Protein AF-R7PDH2-F1 (afdb_monomer)

Nearest PDB structures (foldseek):
  7sqc-assembly1_1H  TM=4.414E-01  e=2.379E-01  Chlamydomonas reinhardtii
  7sqc-assembly1_1F  TM=3.476E-01  e=6.304E-01  Chlamydomonas reinhardtii
  8to0-assembly1_Gc  TM=3.765E-01  e=3.565E+00  Mus musculus
  7sqc-assembly1_1X  TM=3.031E-01  e=1.670E+00  Chlamydomonas reinhardtii
  6h2d-assembly1_S  TM=2.977E-01  e=3.030E+00  Aeromonas hydrophila subsp. hydrophila AL09-71

Radius of gyration: 43.26 Å; Cα contacts (8 Å, |Δi|>4): 283; chains: 1; bounding box: 90×25×131 Å

Solvent-accessible surface area (backbone atoms only — not comparable to full-atom values): 16167 Å² total; per-residue (Å²): 113,73,70,61,54,57,52,51,52,52,51,52,52,54,53,65,65,59,74,69,74,85,64,83,72,65,82,68,86,43,74,20,51,54,51,25,52,50,25,51,49,52,33,52,49,54,33,50,53,35,51,56,47,23,60,75,34,60,90,32,44,11,57,20,55,50,32,52,51,53,30,49,50,52,50,50,52,50,52,56,47,52,54,53,49,50,53,50,51,55,50,49,41,52,55,50,44,59,48,49,53,51,53,51,51,52,50,53,51,49,54,53,52,49,55,50,31,58,76,71,67,37,67,65,61,42,55,52,52,51,53,53,49,54,54,51,51,52,53,50,54,52,49,54,49,52,54,51,52,53,45,32,56,53,35,40,54,51,19,50,52,37,46,50,49,39,50,52,54,51,51,52,48,62,71,40,47,61,29,50,52,39,46,51,50,40,54,54,49,40,51,54,50,47,51,55,47,71,75,39,53,71,70,54,39,70,30,72,47,30,46,51,32,54,50,42,39,52,52,52,51,47,52,37,57,41,68,73,71,61,40,76,59,40,48,53,50,39,53,52,42,51,51,34,50,51,52,31,52,48,63,75,66,48,71,74,74,89,72,87,43,87,60,62,34,50,32,20,40,80,86,70,47,81,74,47,71,68,39,34,60,70,62,42,41,79,73,46,76,66,42,68,28,28,46,86,90,37,77,42,76,37,106

Sequence (303 aa):
MKKHYLTLTRLLMVMLMAVGFSTAGQAAESRGDSIYNTASTDLQSVIRDINNLSLQYQNVTSIRNFLDKMASQGTATLKNTNSKWQIKKDSLQTMLSDLYDKQFEIRTEYEKKLNQLWADKDYEGYKKAQAEYEQQLKNYENKEKELRDQYDEGVKKLANLLVQETKILQQQLEQSTDDMEAALQIYKKCNEATLLLDEASDAQRQSEAGKALNAAINESRSLINGSYTEVGIMVKMLENLLDFILKFNQSITAISTPQQSTRMADIYSINGTLLLRHTSVEKAAGQLPAGLYIINGKKVLIP

Structure (mmCIF, N/CA/C/O backbone):
data_AF-R7PDH2-F1
#
_entry.id   AF-R7PDH2-F1
#
loop_
_atom_site.group_PDB
_atom_site.id
_atom_site.type_symbol
_atom_site.label_atom_id
_atom_site.label_alt_id
_atom_site.label_comp_id
_atom_site.label_asym_id
_atom_site.label_entity_id
_atom_site.label_seq_id
_atom_site.pdbx_PDB_ins_code
_atom_site.Cartn_x
_atom_site.Cartn_y
_atom_site.Cartn_z
_atom_site.occupancy
_atom_site.B_iso_or_equiv
_atom_site.auth_seq_id
_atom_site.auth_comp_id
_atom_site.auth_asym_id
_atom_site.auth_atom_id
_atom_site.pdbx_PDB_model_num
ATOM 1 N N . MET A 1 1 ? 14.934 6.352 -72.661 1.00 44.34 1 MET A N 1
ATOM 2 C CA . MET A 1 1 ? 14.522 5.449 -71.558 1.00 44.34 1 MET A CA 1
ATOM 3 C C . MET A 1 1 ? 15.513 5.379 -70.385 1.00 44.34 1 MET A C 1
ATOM 5 O O . MET A 1 1 ? 15.064 5.540 -69.261 1.00 44.34 1 MET A O 1
ATOM 9 N N . LYS A 1 2 ? 16.841 5.247 -70.581 1.00 40.19 2 LYS A N 1
ATOM 10 C CA . LYS A 1 2 ? 17.824 5.160 -69.466 1.00 40.19 2 LYS A CA 1
ATOM 11 C C . LYS A 1 2 ? 17.901 6.387 -68.530 1.00 40.19 2 LYS A C 1
ATOM 13 O O . LYS A 1 2 ? 18.117 6.215 -67.338 1.00 40.19 2 LYS A O 1
ATOM 18 N N . LYS A 1 3 ? 17.694 7.615 -69.033 1.00 41.53 3 LYS A N 1
ATOM 19 C CA . LYS A 1 3 ? 17.746 8.843 -68.207 1.00 41.53 3 LYS A CA 1
ATOM 20 C C . LYS A 1 3 ? 16.588 8.956 -67.206 1.00 41.53 3 LYS A C 1
ATOM 22 O O . LYS A 1 3 ? 16.834 9.372 -66.082 1.00 41.53 3 LYS A O 1
ATOM 27 N N . HIS A 1 4 ? 15.373 8.550 -67.588 1.00 40.56 4 HIS A N 1
ATOM 28 C CA . HIS A 1 4 ? 14.187 8.617 -66.721 1.00 40.56 4 HIS A CA 1
ATOM 29 C C . HIS A 1 4 ? 14.174 7.527 -65.653 1.00 40.56 4 HIS A C 1
ATOM 31 O O . HIS A 1 4 ? 13.785 7.806 -64.526 1.00 40.56 4 HIS A O 1
ATOM 37 N N . TYR A 1 5 ? 14.697 6.335 -65.962 1.00 46.09 5 TYR A N 1
ATOM 38 C CA . TYR A 1 5 ? 14.891 5.292 -64.954 1.00 46.09 5 TYR A CA 1
ATOM 39 C C . TYR A 1 5 ? 15.838 5.781 -63.848 1.00 46.09 5 TYR A C 1
ATOM 41 O O . TYR A 1 5 ? 15.497 5.703 -62.677 1.00 46.09 5 TYR A O 1
ATOM 49 N N . LEU A 1 6 ? 16.953 6.427 -64.221 1.00 45.78 6 LEU A N 1
ATOM 50 C CA . LEU A 1 6 ? 17.932 6.981 -63.277 1.00 45.78 6 LEU A CA 1
ATOM 51 C C . LEU A 1 6 ? 17.372 8.102 -62.383 1.00 45.78 6 LEU A C 1
ATOM 53 O O . LEU A 1 6 ? 17.801 8.255 -61.243 1.00 45.78 6 LEU A O 1
ATOM 57 N N . THR A 1 7 ? 16.442 8.914 -62.900 1.00 48.78 7 THR A N 1
ATOM 58 C CA . THR A 1 7 ? 15.801 9.984 -62.112 1.00 48.78 7 THR A CA 1
ATOM 59 C C . THR A 1 7 ? 14.756 9.412 -61.160 1.00 48.78 7 THR A C 1
ATOM 61 O O . THR A 1 7 ? 14.674 9.858 -60.021 1.00 48.78 7 THR A O 1
ATOM 64 N N . LEU A 1 8 ? 14.020 8.384 -61.594 1.00 41.75 8 LEU A N 1
ATOM 65 C CA . LEU A 1 8 ? 13.020 7.699 -60.780 1.00 41.75 8 LEU A CA 1
ATOM 66 C C . LEU A 1 8 ? 13.666 6.921 -59.623 1.00 41.75 8 LEU A C 1
ATOM 68 O O . LEU A 1 8 ? 13.184 7.005 -58.499 1.00 41.75 8 LEU A O 1
ATOM 72 N N . THR A 1 9 ? 14.796 6.236 -59.855 1.00 49.47 9 THR A N 1
ATOM 73 C CA . THR A 1 9 ? 15.532 5.535 -58.786 1.00 49.47 9 THR A CA 1
ATOM 74 C C . THR A 1 9 ? 16.103 6.514 -57.758 1.00 49.47 9 THR A C 1
ATOM 76 O O . THR A 1 9 ? 16.042 6.240 -56.565 1.00 49.47 9 THR A O 1
ATOM 79 N N . ARG A 1 10 ? 16.592 7.687 -58.193 1.00 52.88 10 ARG A N 1
ATOM 80 C CA . ARG A 1 10 ? 17.058 8.761 -57.293 1.00 52.88 10 ARG A CA 1
ATOM 81 C C . ARG A 1 10 ? 15.933 9.313 -56.418 1.00 52.88 10 ARG A C 1
ATOM 83 O O . ARG A 1 10 ? 16.138 9.508 -55.227 1.00 52.88 10 ARG A O 1
ATOM 90 N N . LEU A 1 11 ? 14.751 9.527 -56.992 1.00 46.16 11 LEU A N 1
ATOM 91 C CA . LEU A 1 11 ? 13.582 10.019 -56.258 1.00 46.16 11 LEU A CA 1
ATOM 92 C C . LEU A 1 11 ? 13.048 8.974 -55.268 1.00 46.16 11 LEU A C 1
ATOM 94 O O . LEU A 1 11 ? 12.695 9.330 -54.149 1.00 46.16 11 LEU A O 1
ATOM 98 N N . LEU A 1 12 ? 13.072 7.691 -55.645 1.00 43.75 12 LEU A N 1
ATOM 99 C CA . LEU A 1 12 ? 12.679 6.583 -54.773 1.00 43.75 12 LEU A CA 1
ATOM 100 C C . LEU A 1 12 ? 13.647 6.413 -53.590 1.00 43.75 12 LEU A C 1
ATOM 102 O O . LEU A 1 12 ? 13.203 6.212 -52.465 1.00 43.75 12 LEU A O 1
ATOM 106 N N . MET A 1 13 ? 14.959 6.547 -53.822 1.00 45.22 13 MET A N 1
ATOM 107 C CA . MET A 1 13 ? 15.978 6.444 -52.770 1.00 45.22 13 MET A CA 1
ATOM 108 C C . MET A 1 13 ? 15.889 7.620 -51.786 1.00 45.22 13 MET A C 1
ATOM 110 O O . MET A 1 13 ? 15.953 7.413 -50.581 1.00 45.22 13 MET A O 1
ATOM 114 N N . VAL A 1 14 ? 15.666 8.845 -52.280 1.00 47.84 14 VAL A N 1
ATOM 115 C CA . VAL A 1 14 ? 15.473 10.038 -51.433 1.00 47.84 14 VAL A CA 1
ATOM 116 C C . VAL A 1 14 ? 14.144 9.981 -50.668 1.00 47.84 14 VAL A C 1
ATOM 118 O O . VAL A 1 14 ? 14.114 10.348 -49.496 1.00 47.84 14 VAL A O 1
ATOM 121 N N . MET A 1 15 ? 13.064 9.466 -51.272 1.00 37.66 15 MET A N 1
ATOM 122 C CA . MET A 1 15 ? 11.798 9.244 -50.558 1.00 37.66 15 MET A CA 1
ATOM 123 C C . MET A 1 15 ? 11.923 8.169 -49.477 1.00 37.66 15 MET A C 1
ATOM 125 O O . MET A 1 15 ? 11.446 8.398 -48.374 1.00 37.66 15 MET A O 1
ATOM 129 N N . LEU A 1 16 ? 12.601 7.045 -49.737 1.00 40.22 16 LEU A N 1
ATOM 130 C CA . LEU A 1 16 ? 12.844 6.003 -48.727 1.00 40.22 16 LEU A CA 1
ATOM 131 C C . LEU A 1 16 ? 13.747 6.495 -47.582 1.00 40.22 16 LEU A C 1
ATOM 133 O O . LEU A 1 16 ? 13.567 6.079 -46.443 1.00 40.22 16 LEU A O 1
ATOM 137 N N . MET A 1 17 ? 14.657 7.435 -47.855 1.00 44.41 17 MET A N 1
ATOM 138 C CA . MET A 1 17 ? 15.508 8.070 -46.842 1.00 44.41 17 MET A CA 1
ATOM 139 C C . MET A 1 17 ? 14.789 9.126 -45.981 1.00 44.41 17 MET A C 1
ATOM 141 O O . MET A 1 17 ? 15.282 9.456 -44.904 1.00 44.41 17 MET A O 1
ATOM 145 N N . ALA A 1 18 ? 13.643 9.660 -46.420 1.00 35.66 18 ALA A N 1
ATOM 146 C CA . ALA A 1 18 ? 12.912 10.716 -45.710 1.00 35.66 18 ALA A CA 1
ATOM 147 C C . ALA A 1 18 ? 11.894 10.188 -44.677 1.00 35.66 18 ALA A C 1
ATOM 149 O O . ALA A 1 18 ? 11.539 10.912 -43.749 1.00 35.66 18 ALA A O 1
ATOM 150 N N . VAL A 1 19 ? 11.444 8.931 -44.786 1.00 38.03 19 VAL A N 1
ATOM 151 C CA . VAL A 1 19 ? 10.410 8.369 -43.884 1.00 38.03 19 VAL A CA 1
ATOM 152 C C . VAL A 1 19 ? 10.973 7.939 -42.515 1.00 38.03 19 VAL A C 1
ATOM 154 O O . VAL A 1 19 ? 10.212 7.684 -41.590 1.00 38.03 19 VAL A O 1
ATOM 157 N N . GLY A 1 20 ? 12.298 7.914 -42.330 1.00 37.66 20 GLY A N 1
ATOM 158 C CA . GLY A 1 20 ? 12.931 7.469 -41.077 1.00 37.66 20 GLY A CA 1
ATOM 159 C C . GLY A 1 20 ? 13.038 8.510 -39.950 1.00 37.66 20 GLY A C 1
ATOM 160 O O . GLY A 1 20 ? 13.517 8.174 -38.873 1.00 37.66 20 GLY A O 1
ATOM 161 N N . PHE A 1 21 ? 12.638 9.770 -40.164 1.00 41.25 21 PHE A N 1
ATOM 162 C CA . PHE A 1 21 ? 13.138 10.893 -39.346 1.00 41.25 21 PHE A CA 1
ATOM 163 C C . PHE A 1 21 ? 12.196 11.507 -38.298 1.00 41.25 21 PHE A C 1
ATOM 165 O O . PHE A 1 21 ? 12.560 12.522 -37.715 1.00 41.25 21 PHE A O 1
ATOM 172 N N . SER A 1 22 ? 11.018 10.949 -38.001 1.00 35.22 22 SER A N 1
ATOM 173 C CA . SER A 1 22 ? 10.069 11.638 -37.092 1.00 35.22 22 SER A CA 1
ATOM 174 C C . SER A 1 22 ? 9.729 10.946 -35.767 1.00 35.22 22 SER A C 1
ATOM 176 O O . SER A 1 22 ? 8.994 11.527 -34.974 1.00 35.22 22 SER A O 1
ATOM 178 N N . THR A 1 23 ? 10.310 9.784 -35.442 1.00 39.84 23 THR A N 1
ATOM 179 C CA . THR A 1 23 ? 10.073 9.118 -34.135 1.00 39.84 23 THR A CA 1
ATOM 180 C C . THR A 1 23 ? 11.341 8.633 -33.415 1.00 39.84 23 THR A C 1
ATOM 182 O O . THR A 1 23 ? 11.249 8.030 -32.347 1.00 39.84 23 THR A O 1
ATOM 185 N N . ALA A 1 24 ? 12.530 8.908 -33.958 1.00 43.31 24 ALA A N 1
ATOM 186 C CA . ALA A 1 24 ? 13.803 8.251 -33.623 1.00 43.31 24 ALA A CA 1
ATOM 187 C C . ALA A 1 24 ? 14.480 8.690 -32.301 1.00 43.31 24 ALA A C 1
ATOM 189 O O . ALA A 1 24 ? 15.696 8.703 -32.198 1.00 43.31 24 ALA A O 1
ATOM 190 N N . GLY A 1 25 ? 13.726 9.060 -31.267 1.00 40.84 25 GLY A N 1
ATOM 191 C CA . GLY A 1 25 ? 14.317 9.422 -29.966 1.00 40.84 25 GLY A CA 1
ATOM 192 C C . GLY A 1 25 ? 13.400 9.239 -28.763 1.00 40.84 25 GLY A C 1
ATOM 193 O O . GLY A 1 25 ? 13.815 9.457 -27.628 1.00 40.84 25 GLY A O 1
ATOM 194 N N . GLN A 1 26 ? 12.149 8.835 -28.987 1.00 44.50 26 GLN A N 1
ATOM 195 C CA . GLN A 1 26 ? 11.217 8.559 -27.904 1.00 44.50 26 GLN A CA 1
ATOM 196 C C . GLN A 1 26 ? 11.222 7.060 -27.613 1.00 44.50 26 GLN A C 1
ATOM 198 O O . GLN A 1 26 ? 11.016 6.229 -28.500 1.00 44.50 26 GLN A O 1
ATOM 203 N N . ALA A 1 27 ? 11.445 6.706 -26.348 1.00 52.38 27 ALA A N 1
ATOM 204 C CA . ALA A 1 27 ? 11.104 5.383 -25.857 1.00 52.38 27 ALA A CA 1
ATOM 205 C C . ALA A 1 27 ? 9.579 5.231 -25.976 1.00 52.38 27 ALA A C 1
ATOM 207 O O . ALA A 1 27 ? 8.837 5.718 -25.125 1.00 52.38 27 ALA A O 1
ATOM 208 N N . ALA A 1 28 ? 9.109 4.632 -27.074 1.00 56.47 28 ALA A N 1
ATOM 209 C CA . ALA A 1 28 ? 7.731 4.167 -27.179 1.00 56.47 28 ALA A CA 1
ATOM 210 C C . ALA A 1 28 ? 7.408 3.295 -25.955 1.00 56.47 28 ALA A C 1
ATOM 212 O O . ALA A 1 28 ? 8.278 2.541 -25.509 1.00 56.47 28 ALA A O 1
ATOM 213 N N . GLU A 1 29 ? 6.191 3.412 -25.415 1.00 64.94 29 GLU A N 1
ATOM 214 C CA . GLU A 1 29 ? 5.754 2.598 -24.276 1.00 64.94 29 GLU A CA 1
ATOM 215 C C . GLU A 1 29 ? 5.985 1.114 -24.576 1.00 64.94 29 GLU A C 1
ATOM 217 O O . GLU A 1 29 ? 5.457 0.556 -25.541 1.00 64.94 29 GLU A O 1
ATOM 222 N N . SER A 1 30 ? 6.823 0.481 -23.759 1.00 79.94 30 SER A N 1
ATOM 223 C CA . SER A 1 30 ? 7.092 -0.948 -23.849 1.00 79.94 30 SER A CA 1
ATOM 224 C C . SER A 1 30 ? 5.977 -1.752 -23.180 1.00 79.94 30 SER A C 1
ATOM 226 O O . SER A 1 30 ? 5.195 -1.246 -22.368 1.00 79.94 30 SER A O 1
ATOM 228 N N . ARG A 1 31 ? 5.930 -3.059 -23.459 1.00 84.38 31 ARG A N 1
ATOM 229 C CA . ARG A 1 31 ? 5.054 -3.979 -22.720 1.00 84.38 31 ARG A CA 1
ATOM 230 C C . ARG A 1 31 ? 5.360 -3.937 -21.217 1.00 84.38 31 ARG A C 1
ATOM 232 O O . ARG A 1 31 ? 4.440 -4.013 -20.406 1.00 84.38 31 ARG A O 1
ATOM 239 N N . GLY A 1 32 ? 6.631 -3.809 -20.852 1.00 84.44 32 GLY A N 1
ATOM 240 C CA . GLY A 1 32 ? 7.107 -3.638 -19.489 1.00 84.44 32 GLY A CA 1
ATOM 241 C C . GLY A 1 32 ? 6.516 -2.398 -18.829 1.00 84.44 32 GLY A C 1
ATOM 242 O O . GLY A 1 32 ? 6.029 -2.510 -17.708 1.00 84.44 32 GLY A O 1
ATOM 243 N N . ASP A 1 33 ? 6.473 -1.258 -19.523 1.00 88.75 33 ASP A N 1
ATOM 244 C CA . ASP A 1 33 ? 5.866 -0.021 -19.003 1.00 88.75 33 ASP A CA 1
ATOM 245 C C . ASP A 1 33 ? 4.374 -0.195 -18.722 1.00 88.75 33 ASP A C 1
ATOM 247 O O . ASP A 1 33 ? 3.889 0.230 -17.677 1.00 88.75 33 ASP A O 1
ATOM 251 N N . SER A 1 34 ? 3.650 -0.883 -19.608 1.00 89.50 34 SER A N 1
ATOM 252 C CA . SER A 1 34 ? 2.236 -1.199 -19.384 1.00 89.50 34 SER A CA 1
ATOM 253 C C . SER A 1 34 ? 2.040 -2.053 -18.125 1.00 89.50 34 SER A C 1
ATOM 255 O O . SER A 1 34 ? 1.245 -1.690 -17.258 1.00 89.50 34 SER A O 1
ATOM 257 N N . ILE A 1 35 ? 2.816 -3.134 -17.969 1.00 91.69 35 ILE A N 1
ATOM 258 C CA . ILE A 1 35 ? 2.754 -4.010 -16.784 1.00 91.69 35 ILE A CA 1
ATOM 259 C C . ILE A 1 35 ? 3.124 -3.233 -15.511 1.00 91.69 35 ILE A C 1
ATOM 261 O O . ILE A 1 35 ? 2.486 -3.398 -14.471 1.00 91.69 35 ILE A O 1
ATOM 265 N N . TYR A 1 36 ? 4.138 -2.371 -15.590 1.00 95.00 36 TYR A N 1
ATOM 266 C CA . TYR A 1 36 ? 4.559 -1.514 -14.488 1.00 95.00 36 TYR A CA 1
ATOM 267 C C . TYR A 1 36 ? 3.467 -0.537 -14.061 1.00 95.00 36 TYR A C 1
ATOM 269 O O . TYR A 1 36 ? 3.165 -0.436 -12.874 1.00 95.00 36 TYR A O 1
ATOM 277 N N . ASN A 1 37 ? 2.851 0.153 -15.020 1.00 94.06 37 ASN A N 1
ATOM 278 C CA . ASN A 1 37 ? 1.795 1.123 -14.759 1.00 94.06 37 ASN A CA 1
ATOM 279 C C . ASN A 1 37 ? 0.568 0.465 -14.121 1.00 94.06 37 ASN A C 1
ATOM 281 O O . ASN A 1 37 ? 0.011 1.027 -13.176 1.00 94.06 37 ASN A O 1
ATOM 285 N N . THR A 1 38 ? 0.187 -0.736 -14.567 1.00 94.62 38 THR A N 1
ATOM 286 C CA . THR A 1 38 ? -0.861 -1.529 -13.907 1.00 94.62 38 THR A CA 1
ATOM 287 C C . THR A 1 38 ? -0.475 -1.854 -12.465 1.00 94.62 38 THR A C 1
ATOM 289 O O . THR A 1 38 ? -1.199 -1.473 -11.553 1.00 94.62 38 THR A O 1
ATOM 292 N N . ALA A 1 39 ? 0.702 -2.444 -12.230 1.00 94.75 39 ALA A N 1
ATOM 293 C CA . ALA A 1 39 ? 1.133 -2.813 -10.878 1.00 94.75 39 ALA A CA 1
ATOM 294 C C . ALA A 1 39 ? 1.269 -1.600 -9.931 1.00 94.75 39 ALA A C 1
ATOM 296 O O . ALA A 1 39 ? 0.948 -1.683 -8.747 1.00 94.75 39 ALA A O 1
ATOM 297 N N . SER A 1 40 ? 1.718 -0.459 -10.460 1.00 96.44 40 SER A N 1
ATOM 298 C CA . SER A 1 40 ? 1.789 0.826 -9.755 1.00 96.44 40 SER A CA 1
ATOM 299 C C . SER A 1 40 ? 0.402 1.341 -9.374 1.00 96.44 40 SER A C 1
ATOM 301 O O . SER A 1 40 ? 0.187 1.749 -8.232 1.00 96.44 40 SER A O 1
ATOM 303 N N . THR A 1 41 ? -0.556 1.270 -10.300 1.00 96.00 41 THR A N 1
ATOM 304 C CA . THR A 1 41 ? -1.949 1.675 -10.065 1.00 96.00 41 THR A CA 1
ATOM 305 C C . THR A 1 41 ? -2.621 0.781 -9.024 1.00 96.00 41 THR A C 1
ATOM 307 O O . THR A 1 41 ? -3.274 1.292 -8.115 1.00 96.00 41 THR A O 1
ATOM 310 N N . ASP A 1 42 ? -2.406 -0.533 -9.100 1.00 95.25 42 ASP A N 1
ATOM 311 C CA . ASP A 1 42 ? -2.957 -1.497 -8.144 1.00 95.25 42 ASP A CA 1
ATOM 312 C C . ASP A 1 42 ? -2.437 -1.227 -6.725 1.00 95.25 42 ASP A C 1
ATOM 314 O O . ASP A 1 42 ? -3.223 -1.129 -5.779 1.00 95.25 42 ASP A O 1
ATOM 318 N N . LEU A 1 43 ? -1.122 -1.019 -6.570 1.00 97.69 43 LEU A N 1
ATOM 319 C CA . LEU A 1 43 ? -0.531 -0.683 -5.272 1.00 97.69 43 LEU A CA 1
ATOM 320 C C . LEU A 1 43 ? -1.061 0.657 -4.737 1.00 97.69 43 LEU A C 1
ATOM 322 O O . LEU A 1 43 ? -1.375 0.767 -3.553 1.00 97.69 43 LEU A O 1
ATOM 326 N N . GLN A 1 44 ? -1.206 1.674 -5.594 1.00 97.62 44 GLN A N 1
ATOM 327 C CA . GLN A 1 44 ? -1.810 2.954 -5.206 1.00 97.62 44 GLN A CA 1
ATOM 328 C C . GLN A 1 44 ? -3.260 2.799 -4.739 1.00 97.62 44 GLN A C 1
ATOM 330 O O . GLN A 1 44 ? -3.667 3.493 -3.805 1.00 97.62 44 GLN A O 1
ATOM 335 N N . SER A 1 45 ? -4.033 1.908 -5.367 1.00 97.44 45 SER A N 1
ATOM 336 C CA . SER A 1 45 ? -5.399 1.611 -4.934 1.00 97.44 45 SER A CA 1
ATOM 337 C C . SER A 1 45 ? -5.404 1.014 -3.531 1.00 97.44 45 SER A C 1
ATOM 339 O O . SER A 1 45 ? -6.086 1.540 -2.660 1.00 97.44 45 SER A O 1
ATOM 341 N N . VAL A 1 46 ? -4.567 0.004 -3.273 1.00 97.56 46 VAL A N 1
ATOM 342 C CA . VAL A 1 46 ? -4.470 -0.619 -1.942 1.00 97.56 46 VAL A CA 1
ATOM 343 C C . VAL A 1 46 ? -4.022 0.385 -0.877 1.00 97.56 46 VAL A C 1
ATOM 345 O O . VAL A 1 46 ? -4.607 0.436 0.201 1.00 97.56 46 VAL A O 1
ATOM 348 N N . ILE A 1 47 ? -3.042 1.246 -1.174 1.00 97.25 47 ILE A N 1
ATOM 349 C CA . ILE A 1 47 ? -2.626 2.324 -0.258 1.00 97.25 47 ILE A CA 1
ATOM 350 C C . ILE A 1 47 ? -3.799 3.264 0.053 1.00 97.25 47 ILE A C 1
ATOM 352 O O . ILE A 1 47 ? -3.978 3.675 1.200 1.00 97.25 47 ILE A O 1
ATOM 356 N N . ARG A 1 48 ? -4.604 3.621 -0.954 1.00 97.56 48 ARG A N 1
ATOM 357 C CA . ARG A 1 48 ? -5.787 4.470 -0.767 1.00 97.56 48 ARG A CA 1
ATOM 358 C C . ARG A 1 48 ? -6.824 3.789 0.119 1.00 97.56 48 ARG A C 1
ATOM 360 O O . ARG A 1 48 ? -7.350 4.441 1.016 1.00 97.56 48 ARG A O 1
ATOM 367 N N . ASP A 1 49 ? -7.082 2.506 -0.101 1.00 96.69 49 ASP A N 1
ATOM 368 C CA . ASP A 1 49 ? -8.041 1.735 0.689 1.00 96.69 49 ASP A CA 1
ATOM 369 C C . ASP A 1 49 ? -7.594 1.629 2.155 1.00 96.69 49 ASP A C 1
ATOM 371 O O . ASP A 1 49 ? -8.392 1.886 3.056 1.00 96.69 49 ASP A O 1
ATOM 375 N N . ILE A 1 50 ? -6.301 1.385 2.404 1.00 97.88 50 ILE A N 1
ATOM 376 C CA . ILE A 1 50 ? -5.715 1.385 3.755 1.00 97.88 50 ILE A CA 1
ATOM 377 C C . ILE A 1 50 ? -5.848 2.762 4.419 1.00 97.88 50 ILE A C 1
ATOM 379 O O . ILE A 1 50 ? -6.247 2.847 5.579 1.00 97.88 50 ILE A O 1
ATOM 383 N N . ASN A 1 51 ? -5.565 3.853 3.701 1.00 96.94 51 ASN A N 1
ATOM 384 C CA . ASN A 1 51 ? -5.724 5.210 4.238 1.00 96.94 51 ASN A CA 1
ATOM 385 C C . ASN A 1 51 ? -7.190 5.528 4.573 1.00 96.94 51 ASN A C 1
ATOM 387 O O . ASN A 1 51 ? -7.476 6.107 5.620 1.00 96.94 51 ASN A O 1
ATOM 391 N N . ASN A 1 52 ? -8.128 5.126 3.712 1.00 96.12 52 ASN A N 1
ATOM 392 C CA . ASN A 1 52 ? -9.558 5.281 3.974 1.00 96.12 52 ASN A CA 1
ATOM 393 C C . ASN A 1 52 ? -9.979 4.495 5.219 1.00 96.12 52 ASN A C 1
ATOM 395 O O . ASN A 1 52 ? -10.762 4.997 6.025 1.00 96.12 52 ASN A O 1
ATOM 399 N N . LEU A 1 53 ? -9.441 3.288 5.399 1.00 95.69 53 LEU A N 1
ATOM 400 C CA . LEU A 1 53 ? -9.687 2.490 6.590 1.00 95.69 53 LEU A CA 1
ATOM 401 C C . LEU A 1 53 ? -9.084 3.150 7.837 1.00 95.69 53 LEU A C 1
ATOM 403 O O . LEU A 1 53 ? -9.764 3.262 8.850 1.00 95.69 53 LEU A O 1
ATOM 407 N N . SER A 1 54 ? -7.868 3.697 7.752 1.00 96.25 54 SER A N 1
ATOM 408 C CA . SER A 1 54 ? -7.241 4.443 8.855 1.00 96.25 54 SER A CA 1
ATOM 409 C C . SER A 1 54 ? -8.135 5.588 9.353 1.00 96.25 54 SER A C 1
ATOM 411 O O . SER A 1 54 ? -8.324 5.759 10.559 1.00 96.25 54 SER A O 1
ATOM 413 N N . LEU A 1 55 ? -8.791 6.308 8.433 1.00 93.81 55 LEU A N 1
ATOM 414 C CA . LEU A 1 55 ? -9.767 7.349 8.773 1.00 93.81 55 LEU A CA 1
ATOM 415 C C . LEU A 1 55 ? -11.025 6.795 9.462 1.00 93.81 55 LEU A C 1
ATOM 417 O O . LEU A 1 55 ? -11.531 7.415 10.398 1.00 93.81 55 LEU A O 1
ATOM 421 N N . GLN A 1 56 ? -11.528 5.630 9.044 1.00 94.00 56 GLN A N 1
ATOM 422 C CA . GLN A 1 56 ? -12.668 4.980 9.707 1.00 94.00 56 GLN A CA 1
ATOM 423 C C . GLN A 1 56 ? -12.329 4.576 11.150 1.00 94.00 56 GLN A C 1
ATOM 425 O O . GLN A 1 56 ? -13.160 4.720 12.048 1.00 94.00 56 GLN A O 1
ATOM 430 N N . TYR A 1 57 ? -11.088 4.150 11.387 1.00 94.75 57 TYR A N 1
ATOM 431 C CA . TYR A 1 57 ? -10.577 3.755 12.701 1.00 94.75 57 TYR A CA 1
ATOM 432 C C . TYR A 1 57 ? -9.866 4.896 13.447 1.00 94.75 57 TYR A C 1
ATOM 434 O O . TYR A 1 57 ? -9.120 4.643 14.391 1.00 94.75 57 TYR A O 1
ATOM 442 N N . GLN A 1 58 ? -10.136 6.165 13.106 1.00 93.50 58 GLN A N 1
ATOM 443 C CA . GLN A 1 58 ? -9.456 7.325 13.705 1.00 93.50 58 GLN A CA 1
ATOM 444 C C . GLN A 1 58 ? -9.538 7.394 15.243 1.00 93.50 58 GLN A C 1
ATOM 446 O O . GLN A 1 58 ? -8.655 7.957 15.886 1.00 93.50 58 GLN A O 1
ATOM 451 N N . ASN A 1 59 ? -10.582 6.802 15.832 1.00 92.25 59 ASN A N 1
ATOM 452 C CA . ASN A 1 59 ? -10.820 6.781 17.278 1.00 92.25 59 ASN A CA 1
ATOM 453 C C . ASN A 1 59 ? -10.143 5.602 18.005 1.00 92.25 59 ASN A C 1
ATOM 455 O O . ASN A 1 59 ? -10.231 5.501 19.227 1.00 92.25 59 ASN A O 1
ATOM 459 N N . VAL A 1 60 ? -9.493 4.703 17.263 1.00 95.38 60 VAL A N 1
ATOM 460 C CA . VAL A 1 60 ? -8.781 3.528 17.772 1.00 95.38 60 VAL A CA 1
ATOM 461 C C . VAL A 1 60 ? -7.309 3.688 17.397 1.00 95.38 60 VAL A C 1
ATOM 463 O O . VAL A 1 60 ? -6.864 3.252 16.335 1.00 95.38 60 VAL A O 1
ATOM 466 N N . THR A 1 61 ? -6.547 4.370 18.255 1.00 94.75 61 THR A N 1
ATOM 467 C CA . THR A 1 61 ? -5.180 4.820 17.940 1.00 94.75 61 THR A CA 1
ATOM 468 C C . THR A 1 61 ? -4.252 3.674 17.530 1.00 94.75 61 THR A C 1
ATOM 470 O O . THR A 1 61 ? -3.454 3.848 16.609 1.00 94.75 61 THR A O 1
ATOM 473 N N . SER A 1 62 ? -4.360 2.508 18.173 1.00 93.88 62 SER A N 1
ATOM 474 C CA . SER A 1 62 ? -3.516 1.347 17.871 1.00 93.88 62 SER A CA 1
ATOM 475 C C . SER A 1 62 ? -3.719 0.833 16.439 1.00 93.88 62 SER A C 1
ATOM 477 O O . SER A 1 62 ? -2.740 0.618 15.721 1.00 93.88 62 SER A O 1
ATOM 479 N N . ILE A 1 63 ? -4.976 0.712 15.998 1.00 96.00 63 ILE A N 1
ATOM 480 C CA . ILE A 1 63 ? -5.354 0.294 14.641 1.00 96.00 63 ILE A CA 1
ATOM 481 C C . ILE A 1 63 ? -4.994 1.367 13.613 1.00 96.00 63 ILE A C 1
ATOM 483 O O . ILE A 1 63 ? -4.372 1.058 12.599 1.00 96.00 63 ILE A O 1
ATOM 487 N N . ARG A 1 64 ? -5.310 2.636 13.891 1.00 96.31 64 ARG A N 1
ATOM 488 C CA . ARG A 1 64 ? -4.952 3.763 13.018 1.00 96.31 64 ARG A CA 1
ATOM 489 C C . ARG A 1 64 ? -3.448 3.797 12.737 1.00 96.31 64 ARG A C 1
ATOM 491 O O . ARG A 1 64 ? -3.031 3.821 11.586 1.00 96.31 64 ARG A O 1
ATOM 498 N N . ASN A 1 65 ? -2.625 3.718 13.784 1.00 95.56 65 ASN A N 1
ATOM 499 C CA . ASN A 1 65 ? -1.167 3.727 13.647 1.00 95.56 65 ASN A CA 1
ATOM 500 C C . ASN A 1 65 ? -0.642 2.507 12.869 1.00 95.56 65 ASN A C 1
ATOM 502 O O . ASN A 1 65 ? 0.341 2.620 12.134 1.00 95.56 65 ASN A O 1
ATOM 506 N N . PHE A 1 66 ? -1.270 1.340 13.038 1.00 95.94 66 PHE A N 1
ATOM 507 C CA . PHE A 1 66 ? -0.945 0.136 12.273 1.00 95.94 66 PHE A CA 1
ATOM 508 C C . PHE A 1 66 ? -1.223 0.332 10.774 1.00 95.94 66 PHE A C 1
ATOM 510 O O . PHE A 1 66 ? -0.320 0.128 9.958 1.00 95.94 66 PHE A O 1
ATOM 517 N N . LEU A 1 67 ? -2.413 0.825 10.420 1.00 97.31 67 LEU A N 1
ATOM 518 C CA . LEU A 1 67 ? -2.802 1.111 9.036 1.00 97.31 67 LEU A CA 1
ATOM 519 C C . LEU A 1 67 ? -1.928 2.213 8.410 1.00 97.31 67 LEU A C 1
ATOM 521 O O . LEU A 1 67 ? -1.441 2.051 7.291 1.00 97.31 67 LEU A O 1
ATOM 525 N N . ASP A 1 68 ? -1.629 3.285 9.151 1.00 96.88 68 ASP A N 1
ATOM 526 C CA . ASP A 1 68 ? -0.734 4.363 8.702 1.00 96.88 68 ASP A CA 1
ATOM 527 C C . ASP A 1 68 ? 0.674 3.829 8.377 1.00 96.88 68 ASP A C 1
ATOM 529 O O . ASP A 1 68 ? 1.304 4.231 7.389 1.00 96.88 68 ASP A O 1
ATOM 533 N N . LYS A 1 69 ? 1.179 2.882 9.180 1.00 97.00 69 LYS A N 1
ATOM 534 C CA . LYS A 1 69 ? 2.471 2.227 8.937 1.00 97.00 69 LYS A CA 1
ATOM 535 C C . LYS A 1 69 ? 2.435 1.355 7.679 1.00 97.00 69 LYS A C 1
ATOM 537 O O . LYS A 1 69 ? 3.383 1.414 6.893 1.00 97.00 69 LYS A O 1
ATOM 542 N N . MET A 1 70 ? 1.359 0.598 7.458 1.00 97.31 70 MET A N 1
ATOM 543 C CA . MET A 1 70 ? 1.170 -0.200 6.238 1.00 97.31 70 MET A CA 1
ATOM 544 C C . MET A 1 70 ? 1.119 0.682 4.982 1.00 97.31 70 MET A C 1
ATOM 546 O O . MET A 1 70 ? 1.840 0.435 4.014 1.00 97.31 70 MET A O 1
ATOM 550 N N . ALA A 1 71 ? 0.333 1.763 5.006 1.00 97.38 71 ALA A N 1
ATOM 551 C CA . ALA A 1 71 ? 0.260 2.714 3.896 1.00 97.38 71 ALA A CA 1
ATOM 552 C C . ALA A 1 71 ? 1.619 3.385 3.622 1.00 97.38 71 ALA A C 1
ATOM 554 O O . ALA A 1 71 ? 2.012 3.578 2.465 1.00 97.38 71 ALA A O 1
ATOM 555 N N . SER A 1 72 ? 2.372 3.697 4.682 1.00 97.56 72 SER A N 1
ATOM 556 C CA . SER A 1 72 ? 3.723 4.258 4.578 1.00 97.56 72 SER A CA 1
ATOM 557 C C . SER A 1 72 ? 4.708 3.284 3.928 1.00 97.56 72 SER A C 1
ATOM 559 O O . SER A 1 72 ? 5.515 3.704 3.096 1.00 97.56 72 SER A O 1
ATOM 561 N N . GLN A 1 73 ? 4.624 1.989 4.252 1.00 97.12 73 GLN A N 1
ATOM 562 C CA . GLN A 1 73 ? 5.422 0.939 3.614 1.00 97.12 73 GLN A CA 1
ATOM 563 C C . GLN A 1 73 ? 5.145 0.880 2.105 1.00 97.12 73 GLN A C 1
ATOM 565 O O . GLN A 1 73 ? 6.078 1.017 1.310 1.00 97.12 73 GLN A O 1
ATOM 570 N N . GLY A 1 74 ? 3.872 0.790 1.705 1.00 96.44 74 GLY A N 1
ATOM 571 C CA . GLY A 1 74 ? 3.489 0.794 0.289 1.00 96.44 74 GLY A CA 1
ATOM 572 C C . GLY A 1 74 ? 3.965 2.052 -0.445 1.00 96.44 74 GLY A C 1
ATOM 573 O O . GLY A 1 74 ? 4.527 1.970 -1.539 1.00 96.44 74 GLY A O 1
ATOM 574 N N . THR A 1 75 ? 3.823 3.223 0.183 1.00 98.00 75 THR A N 1
ATOM 575 C CA . THR A 1 75 ? 4.281 4.508 -0.373 1.00 98.00 75 THR A CA 1
ATOM 576 C C . THR A 1 75 ? 5.798 4.536 -0.573 1.00 98.00 75 THR A C 1
ATOM 578 O O . THR A 1 75 ? 6.284 5.012 -1.604 1.00 98.00 75 THR A O 1
ATOM 581 N N . ALA A 1 76 ? 6.567 4.009 0.384 1.00 97.50 76 ALA A N 1
ATOM 582 C CA . ALA A 1 76 ? 8.020 3.922 0.284 1.00 97.50 76 ALA A CA 1
ATOM 583 C C . ALA A 1 76 ? 8.457 2.979 -0.849 1.00 97.50 76 ALA A C 1
ATOM 585 O O . ALA A 1 76 ? 9.322 3.352 -1.651 1.00 97.50 76 ALA A O 1
ATOM 586 N N . THR A 1 77 ? 7.828 1.804 -0.965 1.00 97.31 77 THR A N 1
ATOM 587 C CA . THR A 1 77 ? 8.083 0.850 -2.055 1.00 97.31 77 THR A CA 1
ATOM 588 C C . THR A 1 77 ? 7.761 1.469 -3.416 1.00 97.31 77 THR A C 1
ATOM 590 O O . THR A 1 77 ? 8.595 1.415 -4.327 1.00 97.31 77 THR A O 1
ATOM 593 N N . LEU A 1 78 ? 6.612 2.138 -3.549 1.00 95.88 78 LEU A N 1
ATOM 594 C CA . LEU A 1 78 ? 6.205 2.819 -4.778 1.00 95.88 78 LEU A CA 1
ATOM 595 C C . LEU A 1 78 ? 7.202 3.916 -5.178 1.00 95.88 78 LEU A C 1
ATOM 597 O O . LEU A 1 78 ? 7.667 3.950 -6.317 1.00 95.88 78 LEU A O 1
ATOM 601 N N . LYS A 1 79 ? 7.588 4.783 -4.232 1.00 97.06 79 LYS A N 1
ATOM 602 C CA . LYS A 1 79 ? 8.552 5.868 -4.472 1.00 97.06 79 LYS A CA 1
ATOM 603 C C . LYS A 1 79 ? 9.908 5.330 -4.933 1.00 97.06 79 LYS A C 1
ATOM 605 O O . LYS A 1 79 ? 10.436 5.791 -5.941 1.00 97.06 79 LYS A O 1
ATOM 610 N N . ASN A 1 80 ? 10.455 4.344 -4.221 1.00 97.31 80 ASN A N 1
ATOM 611 C CA . ASN A 1 80 ? 11.740 3.725 -4.557 1.00 97.31 80 ASN A CA 1
ATOM 612 C C . ASN A 1 80 ? 11.714 3.080 -5.951 1.00 97.31 80 ASN A C 1
ATOM 614 O O . ASN A 1 80 ? 12.654 3.216 -6.735 1.00 97.31 80 ASN A O 1
ATOM 618 N N . THR A 1 81 ? 10.623 2.388 -6.273 1.00 95.94 81 THR A N 1
ATOM 619 C CA . THR A 1 81 ? 10.487 1.690 -7.553 1.00 95.94 81 THR A CA 1
ATOM 620 C C . THR A 1 81 ? 10.299 2.676 -8.709 1.00 95.94 81 THR A C 1
ATOM 622 O O . THR A 1 81 ? 10.972 2.526 -9.728 1.00 95.94 81 THR A O 1
ATOM 625 N N . ASN A 1 82 ? 9.517 3.747 -8.519 1.00 94.75 82 ASN A N 1
ATOM 626 C CA . ASN A 1 82 ? 9.369 4.832 -9.497 1.00 94.75 82 ASN A CA 1
ATOM 627 C C . ASN A 1 82 ? 10.714 5.490 -9.825 1.00 94.75 82 ASN A C 1
ATOM 629 O O . ASN A 1 82 ? 11.028 5.687 -10.997 1.00 94.75 82 ASN A O 1
ATOM 633 N N . SER A 1 83 ? 11.547 5.771 -8.817 1.00 95.88 83 SER A N 1
ATOM 634 C CA . SER A 1 83 ? 12.896 6.302 -9.050 1.00 95.88 83 SER A CA 1
ATOM 635 C C . SER A 1 83 ? 13.753 5.357 -9.900 1.00 95.88 83 SER A C 1
ATOM 637 O O . SER A 1 83 ? 14.428 5.802 -10.825 1.00 95.88 83 SER A O 1
ATOM 639 N N . LYS A 1 84 ? 13.710 4.045 -9.635 1.00 96.88 84 LYS A N 1
ATOM 640 C CA . LYS A 1 84 ? 14.454 3.045 -10.423 1.00 96.88 84 LYS A CA 1
ATOM 641 C C . LYS A 1 84 ? 13.935 2.921 -11.854 1.00 96.88 84 LYS A C 1
ATOM 643 O O . LYS A 1 84 ? 14.735 2.725 -12.766 1.00 96.88 84 LYS A O 1
ATOM 648 N N . TRP A 1 85 ? 12.621 3.012 -12.046 1.00 94.94 85 TRP A N 1
ATOM 649 C CA . TRP A 1 85 ? 12.004 2.996 -13.370 1.00 94.94 85 TRP A CA 1
ATOM 650 C C . TRP A 1 85 ? 12.437 4.212 -14.193 1.00 94.94 85 TRP A C 1
ATOM 652 O O . TRP A 1 85 ? 12.921 4.035 -15.309 1.00 94.94 85 TRP A O 1
ATOM 662 N N . GLN A 1 86 ? 12.398 5.414 -13.607 1.00 94.19 86 GLN A N 1
ATOM 663 C CA . GLN A 1 86 ? 12.853 6.634 -14.277 1.00 94.19 86 GLN A CA 1
ATOM 664 C C . GLN A 1 86 ? 14.328 6.543 -14.693 1.00 94.19 86 GLN A C 1
ATOM 666 O O . GLN A 1 86 ? 14.646 6.780 -15.852 1.00 94.19 86 GLN A O 1
ATOM 671 N N . ILE A 1 87 ? 15.214 6.088 -13.797 1.00 95.62 87 ILE A N 1
ATOM 672 C CA . ILE A 1 87 ? 16.640 5.889 -14.115 1.00 95.62 87 ILE A CA 1
ATOM 673 C C . ILE A 1 87 ? 16.820 4.929 -15.300 1.00 95.62 87 ILE A C 1
ATOM 675 O O . ILE A 1 87 ? 17.644 5.173 -16.179 1.00 95.62 87 ILE A O 1
ATOM 679 N N . LYS A 1 88 ? 16.058 3.828 -15.345 1.00 94.44 88 LYS A N 1
ATOM 680 C CA . LYS A 1 88 ? 16.109 2.880 -16.469 1.00 94.44 88 LYS A CA 1
ATOM 681 C C . LYS A 1 88 ? 15.623 3.506 -17.771 1.00 94.44 88 LYS A C 1
ATOM 683 O O . LYS A 1 88 ? 16.217 3.237 -18.811 1.00 94.44 88 LYS A O 1
ATOM 688 N N . LYS A 1 89 ? 14.565 4.315 -17.711 1.00 92.62 89 LYS A N 1
ATOM 689 C CA . LYS A 1 89 ? 13.989 4.998 -18.872 1.00 92.62 89 LYS A CA 1
ATOM 690 C C . LYS A 1 89 ? 14.965 6.018 -19.450 1.00 92.62 89 LYS A C 1
ATOM 692 O O . LYS A 1 89 ? 15.243 5.971 -20.645 1.00 92.62 89 LYS A O 1
ATOM 697 N N . ASP A 1 90 ? 15.550 6.850 -18.594 1.00 92.75 90 ASP A N 1
ATOM 698 C CA . ASP A 1 90 ? 16.559 7.836 -18.987 1.00 92.75 90 ASP A CA 1
ATOM 699 C C . ASP A 1 90 ? 17.795 7.139 -19.572 1.00 92.75 90 ASP A C 1
ATOM 701 O O . ASP A 1 90 ? 18.312 7.527 -20.616 1.00 92.75 90 ASP A O 1
ATOM 705 N N . SER A 1 91 ? 18.228 6.041 -18.946 1.00 94.19 91 SER A N 1
ATOM 706 C CA . SER A 1 91 ? 19.360 5.247 -19.421 1.00 94.19 91 SER A CA 1
ATOM 707 C C . SER A 1 91 ? 19.108 4.627 -20.800 1.00 94.19 91 SER A C 1
ATOM 709 O O . SER A 1 91 ? 19.995 4.685 -21.652 1.00 94.19 91 SER A O 1
ATOM 711 N N . LEU A 1 92 ? 17.911 4.078 -21.049 1.00 93.94 92 LEU A N 1
ATOM 712 C CA . LEU A 1 92 ? 17.530 3.589 -22.376 1.00 93.94 92 LEU A CA 1
ATOM 713 C C . LEU A 1 92 ? 17.526 4.733 -23.395 1.00 93.94 92 LEU A C 1
ATOM 715 O O . LEU A 1 92 ? 18.075 4.570 -24.480 1.00 93.94 92 LEU A O 1
ATOM 719 N N . GLN A 1 93 ? 16.934 5.880 -23.053 1.00 92.12 93 GLN A N 1
ATOM 720 C CA . GLN A 1 93 ? 16.860 7.031 -23.951 1.00 92.12 93 GLN A CA 1
ATOM 721 C C . GLN A 1 93 ? 18.254 7.508 -24.378 1.00 92.12 93 GLN A C 1
ATOM 723 O O . GLN A 1 93 ? 18.486 7.692 -25.571 1.00 92.12 93 GLN A O 1
ATOM 728 N N . THR A 1 94 ? 19.194 7.631 -23.438 1.00 93.38 94 THR A N 1
ATOM 729 C CA . THR A 1 94 ? 20.589 7.982 -23.744 1.00 93.38 94 THR A CA 1
ATOM 730 C C . THR A 1 94 ? 21.246 6.938 -24.643 1.00 93.38 94 THR A C 1
ATOM 732 O O . THR A 1 94 ? 21.811 7.288 -25.674 1.00 93.38 94 THR A O 1
ATOM 735 N N . MET A 1 95 ? 21.126 5.646 -24.312 1.00 93.19 95 MET A N 1
ATOM 736 C CA . MET A 1 95 ? 21.741 4.581 -25.116 1.00 93.19 95 MET A CA 1
ATOM 737 C C . MET A 1 95 ? 21.170 4.497 -26.535 1.00 93.19 95 MET A C 1
ATOM 739 O O . MET A 1 95 ? 21.910 4.181 -27.465 1.00 93.19 95 MET A O 1
ATOM 743 N N . LEU A 1 96 ? 19.873 4.764 -26.712 1.00 92.62 96 LEU A N 1
ATOM 744 C CA . LEU A 1 96 ? 19.252 4.835 -28.033 1.00 92.62 96 LEU A CA 1
ATOM 745 C C . LEU A 1 96 ? 19.728 6.069 -28.804 1.00 92.62 96 LEU A C 1
ATOM 747 O O . LEU A 1 96 ? 20.057 5.934 -29.977 1.00 92.62 96 LEU A O 1
ATOM 751 N N . SER A 1 97 ? 19.832 7.233 -28.156 1.00 92.75 97 SER A N 1
ATOM 752 C CA . SER A 1 97 ? 20.373 8.449 -28.783 1.00 92.75 97 SER A CA 1
ATOM 753 C C . SER A 1 97 ? 21.790 8.224 -29.313 1.00 92.75 97 SER A C 1
ATOM 755 O O . SER A 1 97 ? 22.037 8.433 -30.497 1.00 92.75 97 SER A O 1
ATOM 757 N N . ASP A 1 98 ? 22.686 7.683 -28.481 1.00 92.94 98 ASP A N 1
ATOM 758 C CA . ASP A 1 98 ? 24.064 7.364 -28.877 1.00 92.94 98 ASP A CA 1
ATOM 759 C C . ASP A 1 98 ? 24.118 6.364 -30.046 1.00 92.94 98 ASP A C 1
ATOM 761 O O . ASP A 1 98 ? 25.048 6.367 -30.857 1.00 92.94 98 ASP A O 1
ATOM 765 N N . LEU A 1 99 ? 23.144 5.449 -30.116 1.00 93.81 99 LEU A N 1
ATOM 766 C CA . LEU A 1 99 ? 23.036 4.475 -31.196 1.00 93.81 99 LEU A CA 1
ATOM 767 C C . LEU A 1 99 ? 22.607 5.141 -32.506 1.00 93.81 99 LEU A C 1
ATOM 769 O O . LEU A 1 99 ? 23.183 4.838 -33.551 1.00 93.81 99 LEU A O 1
ATOM 773 N N . TYR A 1 100 ? 21.630 6.049 -32.449 1.00 91.44 100 TYR A N 1
ATOM 774 C CA . TYR A 1 100 ? 21.169 6.810 -33.608 1.00 91.44 100 TYR A CA 1
ATOM 775 C C . TYR A 1 100 ? 22.258 7.740 -34.147 1.00 91.44 100 TYR A C 1
ATOM 777 O O . TYR A 1 100 ? 22.449 7.791 -35.363 1.00 91.44 100 TYR A O 1
ATOM 785 N N . ASP A 1 101 ? 23.032 8.389 -33.273 1.00 93.12 101 ASP A N 1
ATOM 786 C CA . ASP A 1 101 ? 24.163 9.228 -33.686 1.00 93.12 101 ASP A CA 1
ATOM 787 C C . ASP A 1 101 ? 25.206 8.408 -34.464 1.00 93.12 101 ASP A C 1
ATOM 789 O O . ASP A 1 101 ? 25.621 8.791 -35.560 1.00 93.12 101 ASP A O 1
ATOM 793 N N . LYS A 1 102 ? 25.542 7.201 -33.986 1.00 92.50 102 LYS A N 1
ATOM 794 C CA . LYS A 1 102 ? 26.453 6.280 -34.695 1.00 92.50 102 LYS A CA 1
ATOM 795 C C . LYS A 1 102 ? 25.895 5.799 -36.034 1.00 92.50 102 LYS A C 1
ATOM 797 O O . LYS A 1 102 ? 26.637 5.699 -37.011 1.00 92.50 102 LYS A O 1
ATOM 802 N N . GLN A 1 103 ? 24.596 5.495 -36.103 1.00 91.75 103 GLN A N 1
ATOM 803 C CA . GLN A 1 103 ? 23.946 5.133 -37.368 1.00 91.75 103 GLN A CA 1
ATOM 804 C C . GLN A 1 103 ? 24.008 6.290 -38.377 1.00 91.75 103 GLN A C 1
ATOM 806 O O . GLN A 1 103 ? 24.240 6.065 -39.568 1.00 91.75 103 GLN A O 1
ATOM 811 N N . PHE A 1 104 ? 23.826 7.527 -37.907 1.00 91.94 104 PHE A N 1
ATOM 812 C CA . PHE A 1 104 ? 23.908 8.727 -38.732 1.00 91.94 104 PHE A CA 1
ATOM 813 C C . PHE A 1 104 ? 25.329 8.977 -39.257 1.00 91.94 104 PHE A C 1
ATOM 815 O O . PHE A 1 104 ? 25.504 9.257 -40.449 1.00 91.94 104 PHE A O 1
ATOM 822 N N . GLU A 1 105 ? 26.346 8.826 -38.407 1.00 92.38 105 GLU A N 1
ATOM 823 C CA . GLU A 1 105 ? 27.757 8.929 -38.799 1.00 92.38 105 GLU A CA 1
ATOM 824 C C . GLU A 1 105 ? 28.105 7.918 -39.896 1.00 92.38 105 GLU A C 1
ATOM 826 O O . GLU A 1 105 ? 28.579 8.303 -40.966 1.00 92.38 105 GLU A O 1
ATOM 831 N N . ILE A 1 106 ? 27.775 6.641 -39.692 1.00 93.19 106 ILE A N 1
ATOM 832 C CA . ILE A 1 106 ? 28.073 5.579 -40.663 1.00 93.19 106 ILE A CA 1
ATOM 833 C C . ILE A 1 106 ? 27.316 5.768 -41.969 1.00 93.19 106 ILE A C 1
ATOM 835 O O . ILE A 1 106 ? 27.869 5.536 -43.045 1.00 93.19 106 ILE A O 1
ATOM 839 N N . ARG A 1 107 ? 26.068 6.240 -41.913 1.00 92.31 107 ARG A N 1
ATOM 840 C CA . ARG A 1 107 ? 25.337 6.613 -43.125 1.00 92.31 107 ARG A CA 1
ATOM 841 C C . ARG A 1 107 ? 26.055 7.731 -43.880 1.00 92.31 107 ARG A C 1
ATOM 843 O O . ARG A 1 107 ? 26.209 7.640 -45.095 1.00 92.31 107 ARG A O 1
ATOM 850 N N . THR A 1 108 ? 26.524 8.753 -43.173 1.00 93.06 108 THR A N 1
ATOM 851 C CA . THR A 1 108 ? 27.263 9.872 -43.771 1.00 93.06 108 THR A CA 1
ATOM 852 C C . THR A 1 108 ? 28.579 9.404 -44.402 1.00 93.06 108 THR A C 1
ATOM 854 O O . THR A 1 108 ? 28.933 9.832 -45.503 1.00 93.06 108 THR A O 1
ATOM 857 N N . GLU A 1 109 ? 29.314 8.512 -43.736 1.00 93.38 109 GLU A N 1
ATOM 858 C CA . GLU A 1 109 ? 30.541 7.909 -44.269 1.00 93.38 109 GLU A CA 1
ATOM 859 C C . GLU A 1 109 ? 30.270 7.049 -45.505 1.00 93.38 109 GLU A C 1
ATOM 861 O O . GLU A 1 109 ? 30.978 7.165 -46.509 1.00 93.38 109 GLU A O 1
ATOM 866 N N . TYR A 1 110 ? 29.214 6.236 -45.466 1.00 93.56 110 TYR A N 1
ATOM 867 C CA . TYR A 1 110 ? 28.769 5.437 -46.600 1.00 93.56 110 TYR A CA 1
ATOM 868 C C . TYR A 1 110 ? 28.401 6.317 -47.800 1.00 93.56 110 TYR A C 1
ATOM 870 O O . TYR A 1 110 ? 28.890 6.076 -48.902 1.00 93.56 110 TYR A O 1
ATOM 878 N N . GLU A 1 111 ? 27.624 7.385 -47.598 1.00 92.81 111 GLU A N 1
ATOM 879 C CA . GLU A 1 111 ? 27.256 8.334 -48.657 1.00 92.81 111 GLU A CA 1
ATOM 880 C C . GLU A 1 111 ? 28.493 9.011 -49.281 1.00 92.81 111 GLU A C 1
ATOM 882 O O . GLU A 1 111 ? 28.592 9.122 -50.507 1.00 92.81 111 GLU A O 1
ATOM 887 N N . LYS A 1 112 ? 29.487 9.402 -48.468 1.00 93.44 112 LYS A N 1
ATOM 888 C CA . LYS A 1 112 ? 30.772 9.932 -48.964 1.00 93.44 112 LYS A CA 1
ATOM 889 C C . LYS A 1 112 ? 31.535 8.892 -49.792 1.00 93.44 112 LYS A C 1
ATOM 891 O O . LYS A 1 112 ? 31.967 9.204 -50.904 1.00 93.44 112 LYS A O 1
ATOM 896 N N . LYS A 1 113 ? 31.660 7.659 -49.285 1.00 93.56 113 LYS A N 1
ATOM 897 C CA . LYS A 1 113 ? 32.345 6.541 -49.961 1.00 93.56 113 LYS A CA 1
ATOM 898 C C . LYS A 1 113 ? 31.670 6.198 -51.291 1.00 93.56 113 LYS A C 1
ATOM 900 O O . LYS A 1 113 ? 32.353 6.025 -5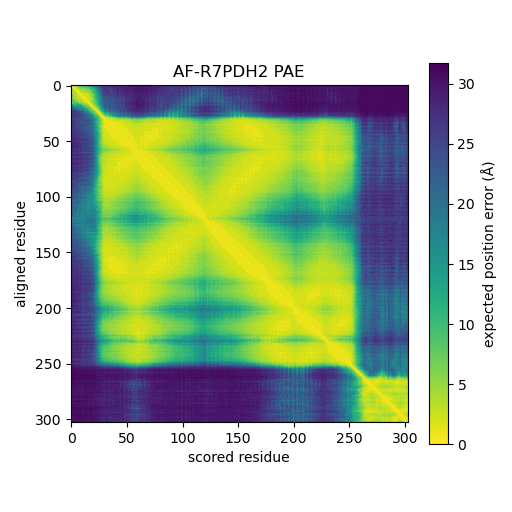2.297 1.00 93.56 113 LYS A O 1
ATOM 905 N N . LEU A 1 114 ? 30.338 6.173 -51.326 1.00 91.44 114 LEU A N 1
ATOM 906 C CA . LEU A 1 114 ? 29.561 5.945 -52.543 1.00 91.44 114 LEU A CA 1
ATOM 907 C C . LEU A 1 114 ? 29.816 7.006 -53.615 1.00 91.44 114 LEU A C 1
ATOM 909 O O . LEU A 1 114 ? 29.989 6.661 -54.783 1.00 91.44 114 LEU A O 1
ATOM 913 N N . ASN A 1 115 ? 29.842 8.285 -53.234 1.00 91.56 115 ASN A N 1
ATOM 914 C CA . ASN A 1 115 ? 30.082 9.377 -54.179 1.00 91.56 115 ASN A CA 1
ATOM 915 C C . ASN A 1 115 ? 31.476 9.286 -54.816 1.00 91.56 115 ASN A C 1
ATOM 917 O O . ASN A 1 115 ? 31.614 9.525 -56.017 1.00 91.56 115 ASN A O 1
ATOM 921 N N . GLN A 1 116 ? 32.490 8.900 -54.037 1.00 93.38 116 GLN A N 1
ATOM 922 C CA . GLN A 1 116 ? 33.846 8.691 -54.543 1.00 93.38 116 GLN A CA 1
ATOM 923 C C . GLN A 1 116 ? 33.917 7.495 -55.503 1.00 93.38 116 GLN A C 1
ATOM 925 O O . GLN A 1 116 ? 34.353 7.649 -56.640 1.00 93.38 116 GLN A O 1
ATOM 930 N N . LEU A 1 117 ? 33.387 6.335 -55.101 1.00 91.69 117 LEU A N 1
ATOM 931 C CA . LEU A 1 117 ? 33.355 5.132 -55.945 1.00 91.69 117 LEU A CA 1
ATOM 932 C C . LEU A 1 117 ? 32.585 5.355 -57.254 1.00 91.69 117 LEU A C 1
ATOM 934 O O . LEU A 1 117 ? 32.961 4.834 -58.306 1.00 91.69 117 LEU A O 1
ATOM 938 N N . TRP A 1 118 ? 31.522 6.165 -57.213 1.00 88.00 118 TRP A N 1
ATOM 939 C CA . TRP A 1 118 ? 30.799 6.580 -58.412 1.00 88.00 118 TRP A CA 1
ATOM 940 C C . TRP A 1 118 ? 31.692 7.407 -59.342 1.00 88.00 118 TRP A C 1
ATOM 942 O O . TRP A 1 118 ? 31.715 7.146 -60.548 1.00 88.00 118 TRP A O 1
ATOM 952 N N . ALA A 1 119 ? 32.403 8.408 -58.811 1.00 91.94 119 ALA A N 1
ATOM 953 C CA . ALA A 1 119 ? 33.314 9.241 -59.596 1.00 91.94 119 ALA A CA 1
ATOM 954 C C . ALA A 1 119 ? 34.412 8.397 -60.269 1.00 91.94 119 ALA A C 1
ATOM 956 O O . ALA A 1 119 ? 34.698 8.596 -61.452 1.00 91.94 119 ALA A O 1
ATOM 957 N N . ASP A 1 120 ? 34.916 7.392 -59.551 1.00 93.38 120 ASP A N 1
ATOM 958 C CA . ASP A 1 120 ? 35.956 6.466 -60.009 1.00 93.38 120 ASP A CA 1
ATOM 959 C C . ASP A 1 120 ? 35.427 5.367 -60.957 1.00 93.38 120 ASP A C 1
ATOM 961 O O . ASP A 1 120 ? 36.210 4.632 -61.560 1.00 93.38 120 ASP A O 1
ATOM 965 N N . LYS A 1 121 ? 34.100 5.272 -61.148 1.00 92.62 121 LYS A N 1
ATOM 966 C CA . LYS A 1 121 ? 33.407 4.222 -61.926 1.00 92.62 121 LYS A CA 1
ATOM 967 C C . LYS A 1 121 ? 33.714 2.797 -61.432 1.00 92.62 121 LYS A C 1
ATOM 969 O O . LYS A 1 121 ? 33.678 1.850 -62.222 1.00 92.62 121 LYS A O 1
ATOM 974 N N . ASP A 1 122 ? 33.971 2.636 -60.134 1.00 92.50 122 ASP A N 1
ATOM 975 C CA . ASP A 1 122 ? 34.234 1.341 -59.503 1.00 92.50 122 ASP A CA 1
ATOM 976 C C . ASP A 1 122 ? 32.930 0.668 -59.038 1.00 92.50 122 ASP A C 1
ATOM 978 O O . ASP A 1 122 ? 32.436 0.853 -57.921 1.00 92.50 122 ASP A O 1
ATOM 982 N N . TYR A 1 123 ? 32.353 -0.135 -59.931 1.00 86.31 123 TYR A N 1
ATOM 983 C CA . TYR A 1 123 ? 31.097 -0.844 -59.684 1.00 86.31 123 TYR A CA 1
ATOM 984 C C . TYR A 1 123 ? 31.219 -2.000 -58.680 1.00 86.31 123 TYR A C 1
ATOM 986 O O . TYR A 1 123 ? 30.240 -2.314 -58.000 1.00 86.31 123 TYR A O 1
ATOM 994 N N . GLU A 1 124 ? 32.381 -2.646 -58.574 1.00 91.75 124 GLU A N 1
ATOM 995 C CA . GLU A 1 124 ? 32.575 -3.736 -57.609 1.00 91.75 124 GLU A CA 1
ATOM 996 C C . GLU A 1 124 ? 32.839 -3.176 -56.207 1.00 91.75 124 GLU A C 1
ATOM 998 O O . GLU A 1 124 ? 32.274 -3.671 -55.227 1.00 91.75 124 GLU A O 1
ATOM 1003 N N . GLY A 1 125 ? 33.576 -2.064 -56.111 1.00 91.31 125 GLY A N 1
ATOM 1004 C CA . GLY A 1 125 ? 33.694 -1.282 -54.882 1.00 91.31 125 GLY A CA 1
ATOM 1005 C C . GLY A 1 125 ? 32.339 -0.797 -54.361 1.00 91.31 125 GLY A C 1
ATOM 1006 O O . GLY A 1 125 ? 32.092 -0.878 -53.157 1.00 91.31 125 GLY A O 1
ATOM 1007 N N . TYR A 1 126 ? 31.426 -0.378 -55.250 1.00 88.62 126 TYR A N 1
ATOM 1008 C CA . TYR A 1 126 ? 30.054 0.006 -54.880 1.00 88.62 126 TYR A CA 1
ATOM 1009 C C . TYR A 1 126 ? 29.305 -1.134 -54.180 1.00 88.62 126 TYR A C 1
ATOM 1011 O O . TYR A 1 126 ? 28.797 -0.954 -53.073 1.00 88.62 126 TYR A O 1
ATOM 1019 N N . LYS A 1 127 ? 29.266 -2.324 -54.796 1.00 90.19 127 LYS A N 1
ATOM 1020 C CA . LYS A 1 127 ? 28.573 -3.493 -54.224 1.00 90.19 127 LYS A CA 1
ATOM 1021 C C . LYS A 1 127 ? 29.156 -3.880 -52.870 1.00 90.19 127 LYS A C 1
ATOM 1023 O O . LYS A 1 127 ? 28.409 -4.189 -51.945 1.00 90.19 127 LYS A O 1
ATOM 1028 N N . LYS A 1 128 ? 30.486 -3.844 -52.749 1.00 94.25 128 LYS A N 1
ATOM 1029 C CA . LYS A 1 128 ? 31.171 -4.149 -51.493 1.00 94.25 128 LYS A CA 1
ATOM 1030 C C . LYS A 1 128 ? 30.827 -3.130 -50.404 1.00 94.25 128 LYS A C 1
ATOM 1032 O O . LYS A 1 128 ? 30.486 -3.531 -49.297 1.00 94.25 128 LYS A O 1
ATOM 1037 N N . ALA A 1 129 ? 30.856 -1.834 -50.720 1.00 91.56 129 ALA A N 1
ATOM 1038 C CA . ALA A 1 129 ? 30.496 -0.774 -49.777 1.00 91.56 129 ALA A CA 1
ATOM 1039 C C . ALA A 1 129 ? 29.030 -0.872 -49.324 1.00 91.56 129 ALA A C 1
ATOM 1041 O O . ALA A 1 129 ? 28.746 -0.666 -48.147 1.00 91.56 129 ALA A O 1
ATOM 1042 N N . GLN A 1 130 ? 28.114 -1.219 -50.234 1.00 91.38 130 GLN A N 1
ATOM 1043 C CA . GLN A 1 130 ? 26.708 -1.436 -49.900 1.00 91.38 130 GLN A CA 1
ATOM 1044 C C . GLN A 1 130 ? 26.532 -2.620 -48.941 1.00 91.38 130 GLN A C 1
ATOM 1046 O O . GLN A 1 130 ? 25.876 -2.474 -47.914 1.00 91.38 130 GLN A O 1
ATOM 1051 N N . ALA A 1 131 ? 27.160 -3.763 -49.229 1.00 93.19 131 ALA A N 1
ATOM 1052 C CA . ALA A 1 131 ? 27.087 -4.938 -48.361 1.00 93.19 131 ALA A CA 1
ATOM 1053 C C . ALA A 1 131 ? 27.691 -4.677 -46.965 1.00 93.19 131 ALA A C 1
ATOM 1055 O O . ALA A 1 131 ? 27.144 -5.121 -45.957 1.00 93.19 131 ALA A O 1
ATOM 1056 N N . GLU A 1 132 ? 28.800 -3.929 -46.894 1.00 93.75 132 GLU A N 1
ATOM 1057 C CA . GLU A 1 132 ? 29.406 -3.491 -45.628 1.00 93.75 132 GLU A CA 1
ATOM 1058 C C . GLU A 1 132 ? 28.441 -2.611 -44.816 1.00 93.75 132 GLU A C 1
ATOM 1060 O O . GLU A 1 132 ? 28.257 -2.848 -43.621 1.00 93.75 132 GLU A O 1
ATOM 1065 N N . TYR A 1 133 ? 27.796 -1.633 -45.460 1.00 92.88 133 TYR A N 1
ATOM 1066 C CA . TYR A 1 133 ? 26.833 -0.741 -44.813 1.00 92.88 133 TYR A CA 1
ATOM 1067 C C . TYR A 1 133 ? 25.585 -1.484 -44.322 1.00 92.88 133 TYR A C 1
ATOM 1069 O O . TYR A 1 133 ? 25.187 -1.319 -43.170 1.00 92.88 133 TYR A O 1
ATOM 1077 N N . GLU A 1 134 ? 24.998 -2.353 -45.148 1.00 92.88 134 GLU A N 1
ATOM 1078 C CA . GLU A 1 134 ? 23.830 -3.164 -44.774 1.00 92.88 134 GLU A CA 1
ATOM 1079 C C . GLU A 1 134 ? 24.134 -4.077 -43.577 1.00 92.88 134 GLU A C 1
ATOM 1081 O O . GLU A 1 134 ? 23.325 -4.196 -42.654 1.00 92.88 134 GLU A O 1
ATOM 1086 N N . GLN A 1 135 ? 25.328 -4.678 -43.540 1.00 94.56 135 GLN A N 1
ATOM 1087 C CA . GLN A 1 135 ? 25.755 -5.491 -42.403 1.00 94.56 135 GLN A CA 1
ATOM 1088 C C . GLN A 1 135 ? 25.923 -4.655 -41.125 1.00 94.56 135 GLN A C 1
ATOM 1090 O O . GLN A 1 135 ? 25.549 -5.113 -40.043 1.00 94.56 135 GLN A O 1
ATOM 1095 N N . GLN A 1 136 ? 26.469 -3.439 -41.225 1.00 93.44 136 GLN A N 1
ATOM 1096 C CA . GLN A 1 136 ? 26.590 -2.531 -40.081 1.00 93.44 136 GLN A CA 1
ATOM 1097 C C . GLN A 1 136 ? 25.221 -2.069 -39.578 1.00 93.44 136 GLN A C 1
ATOM 1099 O O . GLN A 1 136 ? 24.978 -2.112 -38.372 1.00 93.44 136 GLN A O 1
ATOM 1104 N N . LEU A 1 137 ? 24.305 -1.709 -40.480 1.00 90.81 137 LEU A N 1
ATOM 1105 C CA . LEU A 1 137 ? 22.944 -1.311 -40.124 1.00 90.81 137 LEU A CA 1
ATOM 1106 C C . LEU A 1 137 ? 22.220 -2.429 -39.367 1.00 90.81 137 LEU A C 1
ATOM 1108 O O . LEU A 1 137 ? 21.700 -2.197 -38.279 1.00 90.81 137 LEU A O 1
ATOM 1112 N N . LYS A 1 138 ? 22.300 -3.668 -39.865 1.00 93.38 138 LYS A N 1
ATOM 1113 C CA . LYS A 1 138 ? 21.725 -4.841 -39.193 1.00 93.38 138 LYS A CA 1
ATOM 1114 C C . LYS A 1 138 ? 22.306 -5.069 -37.794 1.00 93.38 138 LYS A C 1
ATOM 1116 O O . LYS A 1 138 ? 21.590 -5.472 -36.877 1.00 93.38 138 LYS A O 1
ATOM 1121 N N . ASN A 1 139 ? 23.603 -4.819 -37.601 1.00 94.31 139 ASN A N 1
ATOM 1122 C CA . ASN A 1 139 ? 24.219 -4.907 -36.277 1.00 94.31 139 ASN A CA 1
ATOM 1123 C C . ASN A 1 139 ? 23.646 -3.848 -35.319 1.00 94.31 139 ASN A C 1
ATOM 1125 O O . ASN A 1 139 ? 23.406 -4.159 -34.151 1.00 94.31 139 ASN A O 1
ATOM 1129 N N . TYR A 1 140 ? 23.387 -2.628 -35.799 1.00 91.88 140 TYR A N 1
ATOM 1130 C CA . TYR A 1 140 ? 22.749 -1.585 -34.995 1.00 91.88 140 TYR A CA 1
ATOM 1131 C C . TYR A 1 140 ? 21.281 -1.880 -34.687 1.00 91.88 140 TYR A C 1
ATOM 1133 O O . TYR A 1 140 ? 20.874 -1.690 -33.546 1.00 91.88 140 TYR A O 1
ATOM 1141 N N . GLU A 1 141 ? 20.510 -2.405 -35.639 1.00 90.56 141 GLU A N 1
ATOM 1142 C CA . GLU A 1 141 ? 19.127 -2.849 -35.405 1.00 90.56 141 GLU A CA 1
ATOM 1143 C C . GLU A 1 141 ? 19.062 -3.943 -34.328 1.00 90.56 141 GLU A C 1
ATOM 1145 O O . GLU A 1 141 ? 18.251 -3.879 -33.402 1.00 90.56 141 GLU A O 1
ATOM 1150 N N . ASN A 1 142 ? 19.968 -4.926 -34.396 1.00 94.38 142 ASN A N 1
ATOM 1151 C CA . ASN A 1 142 ? 20.087 -5.951 -33.360 1.00 94.38 142 ASN A CA 1
ATOM 1152 C C . ASN A 1 142 ? 20.437 -5.332 -32.002 1.00 94.38 142 ASN A C 1
ATOM 1154 O O . ASN A 1 142 ? 19.865 -5.720 -30.984 1.00 94.38 142 ASN A O 1
ATOM 1158 N N . LYS A 1 143 ? 21.340 -4.344 -31.981 1.00 95.31 143 LYS A N 1
ATOM 1159 C CA . LYS A 1 143 ? 21.726 -3.667 -30.743 1.00 95.31 143 LYS A CA 1
ATOM 1160 C C . LYS A 1 143 ? 20.581 -2.860 -30.140 1.00 95.31 143 LYS A C 1
ATOM 1162 O O . LYS A 1 143 ? 20.388 -2.910 -28.929 1.00 95.31 143 LYS A O 1
ATOM 1167 N N . GLU A 1 144 ? 19.808 -2.159 -30.963 1.00 93.50 144 GLU A N 1
ATOM 1168 C CA . GLU A 1 144 ? 18.601 -1.459 -30.524 1.00 93.50 144 GLU A CA 1
ATOM 1169 C C . GLU A 1 144 ? 17.621 -2.436 -29.870 1.00 93.50 144 GLU A C 1
ATOM 1171 O O . GLU A 1 144 ? 17.134 -2.186 -28.765 1.00 93.50 144 GLU A O 1
ATOM 1176 N N . LYS A 1 145 ? 17.371 -3.574 -30.526 1.00 92.69 145 LYS A N 1
ATOM 1177 C CA . LYS A 1 145 ? 16.487 -4.612 -29.998 1.00 92.69 145 LYS A CA 1
ATOM 1178 C C . LYS A 1 145 ? 16.972 -5.137 -28.646 1.00 92.69 145 LYS A C 1
ATOM 1180 O O . LYS A 1 145 ? 16.189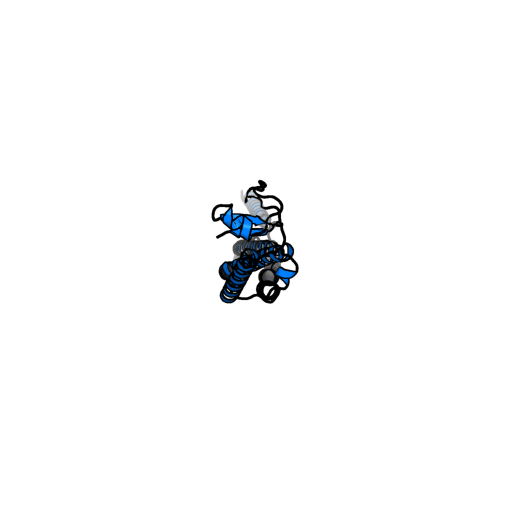 -5.177 -27.704 1.00 92.69 145 LYS A O 1
ATOM 1185 N N . GLU A 1 146 ? 18.259 -5.465 -28.521 1.00 95.38 146 GLU A N 1
ATOM 1186 C CA . GLU A 1 146 ? 18.849 -5.903 -27.248 1.00 95.38 146 GLU A CA 1
ATOM 1187 C C . GLU A 1 146 ? 18.648 -4.878 -26.125 1.00 95.38 146 GLU A C 1
ATOM 1189 O O . GLU A 1 146 ? 18.304 -5.254 -25.005 1.00 95.38 146 GLU A O 1
ATOM 1194 N N . LEU A 1 147 ? 18.862 -3.588 -26.404 1.00 94.56 147 LEU A N 1
ATOM 1195 C CA . LEU A 1 147 ? 18.688 -2.519 -25.416 1.00 94.56 147 LEU A CA 1
ATOM 1196 C C . LEU A 1 147 ? 17.230 -2.417 -24.951 1.00 94.56 147 LEU A C 1
ATOM 1198 O O . LEU A 1 147 ? 16.966 -2.308 -23.751 1.00 94.56 147 LEU A O 1
ATOM 1202 N N . ARG A 1 148 ? 16.282 -2.495 -25.892 1.00 93.31 148 ARG A N 1
ATOM 1203 C CA . ARG A 1 148 ? 14.844 -2.471 -25.594 1.00 93.31 148 ARG A CA 1
ATOM 1204 C C . ARG A 1 148 ? 14.404 -3.708 -24.810 1.00 93.31 148 ARG A C 1
ATOM 1206 O O . ARG A 1 148 ? 13.674 -3.558 -23.835 1.00 93.31 148 ARG A O 1
ATOM 1213 N N . ASP A 1 149 ? 14.897 -4.895 -25.159 1.00 93.00 149 ASP A N 1
ATOM 1214 C CA . ASP A 1 149 ? 14.598 -6.143 -24.444 1.00 93.00 149 ASP A CA 1
ATOM 1215 C C . ASP A 1 149 ? 15.158 -6.111 -23.006 1.00 93.00 149 ASP A C 1
ATOM 1217 O O . ASP A 1 149 ? 14.476 -6.484 -22.050 1.00 93.00 149 ASP A O 1
ATOM 1221 N N . GLN A 1 150 ? 16.380 -5.601 -22.815 1.00 94.38 150 GLN A N 1
ATOM 1222 C CA . GLN A 1 150 ? 16.978 -5.430 -21.483 1.00 94.38 150 GLN A CA 1
ATOM 1223 C C . GLN A 1 150 ? 16.205 -4.434 -20.616 1.00 94.38 150 GLN A C 1
ATOM 1225 O O . GLN A 1 150 ? 16.051 -4.648 -19.406 1.00 94.38 150 GLN A O 1
ATOM 1230 N N . TYR A 1 151 ? 15.728 -3.344 -21.219 1.00 95.25 151 TYR A N 1
ATOM 1231 C CA . TYR A 1 151 ? 14.848 -2.399 -20.550 1.00 95.25 151 TYR A CA 1
ATOM 1232 C C . TYR A 1 151 ? 13.538 -3.075 -20.135 1.00 95.25 151 TYR A C 1
ATOM 1234 O O . TYR A 1 151 ? 13.215 -3.060 -18.947 1.00 95.25 151 TYR A O 1
ATOM 1242 N N . ASP A 1 152 ? 12.847 -3.735 -21.067 1.00 94.12 152 ASP A N 1
ATOM 1243 C CA . ASP A 1 152 ? 11.558 -4.404 -20.847 1.00 94.12 152 ASP A CA 1
ATOM 1244 C C . ASP A 1 152 ? 11.636 -5.425 -19.698 1.00 94.12 152 ASP A C 1
ATOM 1246 O O . ASP A 1 152 ? 10.846 -5.378 -18.751 1.00 94.12 152 ASP A O 1
ATOM 1250 N N . GLU A 1 153 ? 12.659 -6.283 -19.696 1.00 94.31 153 GLU A N 1
ATOM 1251 C CA . GLU A 1 153 ? 12.914 -7.237 -18.609 1.00 94.31 153 GLU A CA 1
ATOM 1252 C C . GLU A 1 153 ? 13.263 -6.548 -17.283 1.00 94.31 153 GLU A C 1
ATOM 1254 O O . GLU A 1 153 ? 12.857 -6.986 -16.200 1.00 94.31 153 GLU A O 1
ATOM 1259 N N . GLY A 1 154 ? 13.998 -5.437 -17.342 1.00 95.75 154 GLY A N 1
ATOM 1260 C CA . GLY A 1 154 ? 14.293 -4.609 -16.180 1.00 95.75 154 GLY A CA 1
ATOM 1261 C C . GLY A 1 154 ? 13.036 -4.007 -15.551 1.00 95.75 154 GLY A C 1
ATOM 1262 O O . GLY A 1 154 ? 12.921 -4.005 -14.324 1.00 95.75 154 GLY A O 1
ATOM 1263 N N . VAL A 1 155 ? 12.105 -3.521 -16.371 1.00 95.75 155 VAL A N 1
ATOM 1264 C CA . VAL A 1 155 ? 10.842 -2.921 -15.926 1.00 95.75 155 VAL A CA 1
ATOM 1265 C C . VAL A 1 155 ? 9.868 -3.985 -15.416 1.00 95.75 155 VAL A C 1
ATOM 1267 O O . VAL A 1 155 ? 9.279 -3.796 -14.353 1.00 95.75 155 VAL A O 1
ATOM 1270 N N . LYS A 1 156 ? 9.777 -5.157 -16.059 1.00 95.19 156 LYS A N 1
ATOM 1271 C CA . LYS A 1 156 ? 8.988 -6.298 -15.547 1.00 95.19 156 LYS A CA 1
ATOM 1272 C C . LYS A 1 156 ? 9.408 -6.719 -14.140 1.00 95.19 156 LYS A C 1
ATOM 1274 O O . LYS A 1 156 ? 8.559 -6.995 -13.297 1.00 95.19 156 LYS A O 1
ATOM 1279 N N . LYS A 1 157 ? 10.715 -6.739 -13.853 1.00 96.44 157 LYS A N 1
ATOM 1280 C CA . LYS A 1 157 ? 11.219 -7.030 -12.499 1.00 96.44 157 LYS A CA 1
ATOM 1281 C C . LYS A 1 157 ? 10.759 -5.988 -11.482 1.00 96.44 157 LYS A C 1
ATOM 1283 O O . LYS A 1 157 ? 10.389 -6.362 -10.375 1.00 96.44 157 LYS A O 1
ATOM 1288 N N . LEU A 1 158 ? 10.757 -4.706 -11.852 1.00 97.69 158 LEU A N 1
ATOM 1289 C CA . LEU A 1 158 ? 10.228 -3.640 -10.997 1.00 97.69 158 LEU A CA 1
ATOM 1290 C C . LEU A 1 158 ? 8.720 -3.800 -10.772 1.00 97.69 158 LEU A C 1
ATOM 1292 O O . LEU A 1 158 ? 8.268 -3.700 -9.636 1.00 97.69 158 LEU A O 1
ATOM 1296 N N . ALA A 1 159 ? 7.958 -4.128 -11.816 1.00 96.88 159 ALA A N 1
ATOM 1297 C CA . ALA A 1 159 ? 6.528 -4.389 -11.696 1.00 96.88 159 ALA A CA 1
ATOM 1298 C C . ALA A 1 159 ? 6.233 -5.571 -10.758 1.00 96.88 159 ALA A C 1
ATOM 1300 O O . ALA A 1 159 ? 5.352 -5.479 -9.909 1.00 96.88 159 ALA A O 1
ATOM 1301 N N . ASN A 1 160 ? 7.016 -6.652 -10.834 1.00 97.38 160 ASN A N 1
ATOM 1302 C CA . ASN A 1 160 ? 6.874 -7.795 -9.929 1.00 97.38 160 ASN A CA 1
ATOM 1303 C C . ASN A 1 160 ? 7.088 -7.422 -8.454 1.00 97.38 160 ASN A C 1
ATOM 1305 O O . ASN A 1 160 ? 6.399 -7.974 -7.600 1.00 97.38 160 ASN A O 1
ATOM 1309 N N . LEU A 1 161 ? 7.996 -6.487 -8.148 1.00 97.94 161 LEU A N 1
ATOM 1310 C CA . LEU A 1 161 ? 8.167 -5.984 -6.778 1.00 97.94 161 LEU A CA 1
ATOM 1311 C C . LEU A 1 161 ? 6.901 -5.274 -6.288 1.00 97.94 161 LEU A C 1
ATOM 1313 O O . LEU A 1 161 ? 6.471 -5.509 -5.163 1.00 97.94 161 LEU A O 1
ATOM 1317 N N . LEU A 1 162 ? 6.278 -4.456 -7.143 1.00 97.94 162 LEU A N 1
ATOM 1318 C CA . LEU A 1 162 ? 5.017 -3.786 -6.816 1.00 97.94 162 LEU A CA 1
ATOM 1319 C C . LEU A 1 162 ? 3.886 -4.800 -6.607 1.00 97.94 162 LEU A C 1
ATOM 1321 O O . LEU A 1 162 ? 3.174 -4.713 -5.616 1.00 97.94 162 LEU A O 1
ATOM 1325 N N . VAL A 1 163 ? 3.769 -5.813 -7.474 1.00 98.19 163 VAL A N 1
ATOM 1326 C CA . VAL A 1 163 ? 2.773 -6.890 -7.324 1.00 98.19 163 VAL A CA 1
ATOM 1327 C C . VAL A 1 163 ? 2.970 -7.669 -6.019 1.00 98.19 163 VAL A C 1
ATOM 1329 O O . VAL A 1 163 ? 1.993 -8.033 -5.365 1.00 98.19 163 VAL A O 1
ATOM 1332 N N . GLN A 1 164 ? 4.216 -7.956 -5.635 1.00 98.00 164 GLN A N 1
ATOM 1333 C CA . GLN A 1 164 ? 4.515 -8.627 -4.369 1.00 98.00 164 GLN A CA 1
ATOM 1334 C C . GLN A 1 164 ? 4.128 -7.762 -3.169 1.00 98.00 164 GLN A C 1
ATOM 1336 O O . GLN A 1 164 ? 3.482 -8.267 -2.256 1.00 98.00 164 GLN A O 1
ATOM 1341 N N . GLU A 1 165 ? 4.461 -6.471 -3.195 1.00 98.19 165 GLU A N 1
ATOM 1342 C CA . GLU A 1 165 ? 4.063 -5.524 -2.151 1.00 98.19 165 GLU A CA 1
ATOM 1343 C C . GLU A 1 165 ? 2.537 -5.440 -2.024 1.00 98.19 165 GLU A C 1
ATOM 1345 O O . GLU A 1 165 ? 2.010 -5.571 -0.924 1.00 98.19 165 GLU A O 1
ATOM 1350 N N . THR A 1 166 ? 1.812 -5.325 -3.143 1.00 98.00 166 THR A N 1
ATOM 1351 C CA . THR A 1 166 ? 0.341 -5.332 -3.165 1.00 98.00 166 THR A CA 1
ATOM 1352 C C . THR A 1 166 ? -0.219 -6.563 -2.452 1.00 98.00 166 THR A C 1
ATOM 1354 O O . THR A 1 166 ? -1.085 -6.428 -1.590 1.00 98.00 166 THR A O 1
ATOM 1357 N N . LYS A 1 167 ? 0.311 -7.757 -2.751 1.00 98.06 167 LYS A N 1
ATOM 1358 C CA . LYS A 1 167 ? -0.117 -9.008 -2.102 1.00 98.06 167 LYS A CA 1
ATOM 1359 C C . LYS A 1 167 ? 0.187 -9.025 -0.607 1.00 98.06 167 LYS A C 1
ATOM 1361 O O . LYS A 1 167 ? -0.659 -9.462 0.165 1.00 98.06 167 LYS A O 1
ATOM 1366 N N . ILE A 1 168 ? 1.367 -8.554 -0.201 1.00 97.94 168 ILE A N 1
ATOM 1367 C CA . ILE A 1 168 ? 1.755 -8.471 1.214 1.00 97.94 168 ILE A CA 1
ATOM 1368 C C . ILE A 1 168 ? 0.781 -7.567 1.972 1.00 97.94 168 ILE A C 1
ATOM 1370 O O . ILE A 1 168 ? 0.262 -7.973 3.009 1.00 97.94 168 ILE A O 1
ATOM 1374 N N . LEU A 1 169 ? 0.496 -6.374 1.444 1.00 97.88 169 LEU A N 1
ATOM 1375 C CA . LEU A 1 169 ? -0.414 -5.425 2.085 1.00 97.88 169 LEU A CA 1
ATOM 1376 C C . LEU A 1 169 ? -1.850 -5.958 2.150 1.00 97.88 169 LEU A C 1
ATOM 1378 O O . LEU A 1 169 ? -2.489 -5.840 3.191 1.00 97.88 169 LEU A O 1
ATOM 1382 N N . GLN A 1 170 ? -2.344 -6.583 1.077 1.00 97.56 170 GLN A N 1
ATOM 1383 C CA . GLN A 1 170 ? -3.670 -7.210 1.060 1.00 97.56 170 GLN A CA 1
ATOM 1384 C C . GLN A 1 170 ? -3.778 -8.348 2.078 1.00 97.56 170 GLN A C 1
ATOM 1386 O O . GLN A 1 170 ? -4.752 -8.408 2.821 1.00 97.56 170 GLN A O 1
ATOM 1391 N N . GLN A 1 171 ? -2.764 -9.213 2.155 1.00 96.88 171 GLN A N 1
ATOM 1392 C CA . GLN A 1 171 ? -2.741 -10.317 3.110 1.00 96.88 171 GLN A CA 1
ATOM 1393 C C . GLN A 1 171 ? -2.685 -9.817 4.558 1.00 96.88 171 GLN A C 1
ATOM 1395 O O . GLN A 1 171 ? -3.395 -10.338 5.413 1.00 96.88 171 GLN A O 1
ATOM 1400 N N . GLN A 1 172 ? -1.863 -8.803 4.841 1.00 95.12 172 GLN A N 1
ATOM 1401 C CA . GLN A 1 172 ? -1.819 -8.173 6.163 1.00 95.12 172 GLN A CA 1
ATOM 1402 C C . GLN A 1 172 ? -3.173 -7.561 6.533 1.00 95.12 172 GLN A C 1
ATOM 1404 O O . GLN A 1 172 ? -3.625 -7.721 7.664 1.00 95.12 172 GLN A O 1
ATOM 1409 N N . LEU A 1 173 ? -3.836 -6.903 5.578 1.00 94.88 173 LEU A N 1
ATOM 1410 C CA . LEU A 1 173 ? -5.148 -6.308 5.796 1.00 94.88 173 LEU A CA 1
ATOM 1411 C C . LEU A 1 173 ? -6.189 -7.378 6.137 1.00 94.88 173 LEU A C 1
ATOM 1413 O O . LEU A 1 173 ? -6.872 -7.261 7.152 1.00 94.88 173 LEU A O 1
ATOM 1417 N N . GLU A 1 174 ? -6.248 -8.447 5.341 1.00 94.31 174 GLU A N 1
ATOM 1418 C CA . GLU A 1 174 ? -7.141 -9.587 5.563 1.00 94.31 174 GLU A CA 1
ATOM 1419 C C . GLU A 1 174 ? -6.919 -10.198 6.953 1.00 94.31 174 GLU A C 1
ATOM 1421 O O . GLU A 1 174 ? -7.866 -10.312 7.728 1.00 94.31 174 GLU A O 1
ATOM 1426 N N . GLN A 1 175 ? -5.663 -10.476 7.315 1.00 91.88 175 GLN A N 1
ATOM 1427 C CA . GLN A 1 175 ? -5.295 -11.038 8.619 1.00 91.88 175 GLN A CA 1
ATOM 1428 C C . GLN A 1 175 ? -5.650 -10.130 9.802 1.00 91.88 175 GLN A C 1
ATOM 1430 O O . GLN A 1 175 ? -5.937 -10.635 10.880 1.00 91.88 175 GLN A O 1
ATOM 1435 N N . SER A 1 176 ? -5.655 -8.811 9.603 1.00 91.44 176 SER A N 1
ATOM 1436 C CA . SER A 1 176 ? -5.968 -7.839 10.656 1.00 91.44 176 SER A CA 1
ATOM 1437 C C . SER A 1 176 ? -7.458 -7.499 10.782 1.00 91.44 176 SER A C 1
ATOM 1439 O O . SER A 1 176 ? -7.830 -6.723 11.659 1.00 91.44 176 SER A O 1
ATOM 1441 N N . THR A 1 177 ? -8.329 -8.045 9.924 1.00 91.94 177 THR A N 1
ATOM 1442 C CA . THR A 1 177 ? -9.756 -7.663 9.876 1.00 91.94 177 THR A CA 1
ATOM 1443 C C . THR A 1 177 ? -10.462 -7.899 11.211 1.00 91.94 177 THR A C 1
ATOM 1445 O O . THR A 1 177 ? -11.131 -6.999 11.725 1.00 91.94 177 THR A O 1
ATOM 1448 N N . ASP A 1 178 ? -10.251 -9.070 11.808 1.00 89.81 178 ASP A N 1
ATOM 1449 C CA . ASP A 1 178 ? -10.858 -9.419 13.094 1.00 89.81 178 ASP A CA 1
ATOM 1450 C C . ASP A 1 178 ? -10.275 -8.589 14.248 1.00 89.81 178 ASP A C 1
ATOM 1452 O O . ASP A 1 178 ? -11.009 -8.196 15.157 1.00 89.81 178 ASP A O 1
ATOM 1456 N N . ASP A 1 179 ? -8.979 -8.254 14.191 1.00 90.06 179 ASP A N 1
ATOM 1457 C CA . ASP A 1 179 ? -8.334 -7.373 15.174 1.00 90.06 179 ASP A CA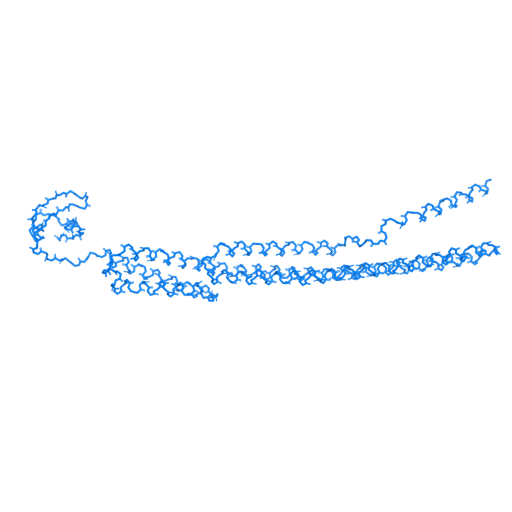 1
ATOM 1458 C C . ASP A 1 179 ? -8.974 -5.978 15.148 1.00 90.06 179 ASP A C 1
ATOM 1460 O O . ASP A 1 179 ? -9.310 -5.402 16.186 1.00 90.06 179 ASP A O 1
ATOM 1464 N N . MET A 1 180 ? -9.170 -5.431 13.945 1.00 92.19 180 MET A N 1
ATOM 1465 C CA . MET A 1 180 ? -9.781 -4.121 13.749 1.00 92.19 180 MET A CA 1
ATOM 1466 C C . MET A 1 180 ? -11.209 -4.093 14.297 1.00 92.19 180 MET A C 1
ATOM 1468 O O . MET A 1 180 ? -11.556 -3.190 15.064 1.00 92.19 180 MET A O 1
ATOM 1472 N N . GLU A 1 181 ? -12.030 -5.091 13.961 1.00 92.25 181 GLU A N 1
ATOM 1473 C CA . GLU A 1 181 ? -13.402 -5.176 14.464 1.00 92.25 181 GLU A CA 1
ATOM 1474 C C . GLU A 1 181 ? -13.434 -5.314 15.992 1.00 92.25 181 GLU A C 1
ATOM 1476 O O . GLU A 1 181 ? -14.155 -4.567 16.658 1.00 92.25 181 GLU A O 1
ATOM 1481 N N . ALA A 1 182 ? -12.602 -6.182 16.577 1.00 91.38 182 ALA A N 1
ATOM 1482 C CA . ALA A 1 182 ? -12.525 -6.345 18.027 1.00 91.38 182 ALA A CA 1
ATOM 1483 C C . ALA A 1 182 ? -12.140 -5.032 18.733 1.00 91.38 182 ALA A C 1
ATOM 1485 O O . ALA A 1 182 ? -12.793 -4.631 19.702 1.00 91.38 182 ALA A O 1
ATOM 1486 N N . ALA A 1 183 ? -11.140 -4.308 18.224 1.00 94.25 183 ALA A N 1
ATOM 1487 C CA . ALA A 1 183 ? -10.725 -3.024 18.786 1.00 94.25 183 ALA A CA 1
ATOM 1488 C C . ALA A 1 183 ? -11.832 -1.955 18.703 1.00 94.25 183 ALA A C 1
ATOM 1490 O O . ALA A 1 183 ? -12.039 -1.186 19.649 1.00 94.25 183 ALA A O 1
ATOM 1491 N N . LEU A 1 184 ? -12.584 -1.919 17.599 1.00 94.31 184 LEU A N 1
ATOM 1492 C CA . LEU A 1 184 ? -13.723 -1.014 17.440 1.00 94.31 184 LEU A CA 1
ATOM 1493 C C . LEU A 1 184 ? -14.874 -1.365 18.387 1.00 94.31 184 LEU A C 1
ATOM 1495 O O . LEU A 1 184 ? -15.516 -0.462 18.930 1.00 94.31 184 LEU A O 1
ATOM 1499 N N . GLN A 1 185 ? -15.133 -2.652 18.616 1.00 94.81 185 GLN A N 1
ATOM 1500 C CA . GLN A 1 185 ? -16.131 -3.090 19.590 1.00 94.81 185 GLN A CA 1
ATOM 1501 C C . GLN A 1 185 ? -15.740 -2.686 21.013 1.00 94.81 185 GLN A C 1
ATOM 1503 O O . GLN A 1 185 ? -16.582 -2.156 21.738 1.00 94.81 185 GLN A O 1
ATOM 1508 N N . ILE A 1 186 ? -14.463 -2.820 21.389 1.00 95.62 186 ILE A N 1
ATOM 1509 C CA . ILE A 1 186 ? -13.961 -2.304 22.672 1.00 95.62 186 ILE A CA 1
ATOM 1510 C C . ILE A 1 186 ? -14.209 -0.797 22.774 1.00 95.62 186 ILE A C 1
ATOM 1512 O O . ILE A 1 186 ? -14.758 -0.335 23.773 1.00 95.62 186 ILE A O 1
ATOM 1516 N N . TYR A 1 187 ? -13.866 -0.020 21.741 1.00 96.69 187 TYR A N 1
ATOM 1517 C CA . TYR A 1 187 ? -14.114 1.424 21.728 1.00 96.69 187 TYR A CA 1
ATOM 1518 C C . TYR A 1 187 ? -15.598 1.764 21.949 1.00 96.69 187 TYR A C 1
ATOM 1520 O O . TYR A 1 187 ? -15.926 2.572 22.824 1.00 96.69 187 TYR A O 1
ATOM 1528 N N . LYS A 1 188 ? -16.504 1.114 21.204 1.00 96.19 188 LYS A N 1
ATOM 1529 C CA . LYS A 1 188 ? -17.958 1.302 21.339 1.00 96.19 188 LYS A CA 1
ATOM 1530 C C . LYS A 1 188 ? -18.434 0.954 22.752 1.00 96.19 188 LYS A C 1
ATOM 1532 O O . LYS A 1 188 ? -19.124 1.761 23.373 1.00 96.19 188 LYS A O 1
ATOM 1537 N N . LYS A 1 189 ? -18.010 -0.191 23.298 1.00 96.38 189 LYS A N 1
ATOM 1538 C CA . LYS A 1 189 ? -18.400 -0.637 24.644 1.00 96.3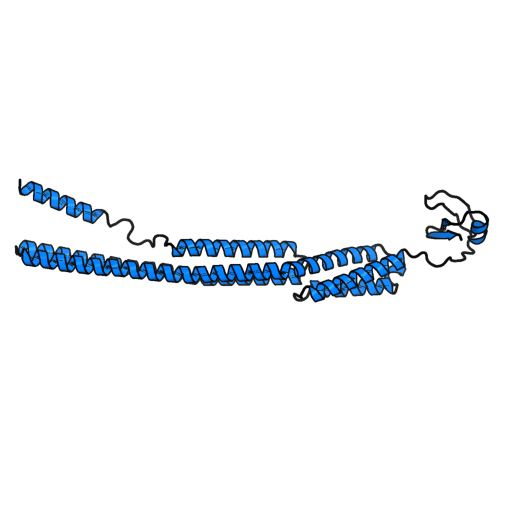8 189 LYS A CA 1
ATOM 1539 C C . LYS A 1 189 ? -17.834 0.229 25.758 1.00 96.38 189 LYS A C 1
ATOM 1541 O O . LYS A 1 189 ? -18.545 0.486 26.722 1.00 96.38 189 LYS A O 1
ATOM 1546 N N . CYS A 1 190 ? -16.625 0.764 25.613 1.00 97.69 190 CYS A N 1
ATOM 1547 C CA . CYS A 1 190 ? -16.093 1.761 26.540 1.00 97.69 190 CYS A CA 1
ATOM 1548 C C . CYS A 1 190 ? -16.968 3.020 26.586 1.00 97.69 190 CYS A C 1
ATOM 1550 O O . CYS A 1 190 ? -17.188 3.570 27.665 1.00 97.69 190 CYS A O 1
ATOM 1552 N N . ASN A 1 191 ? -1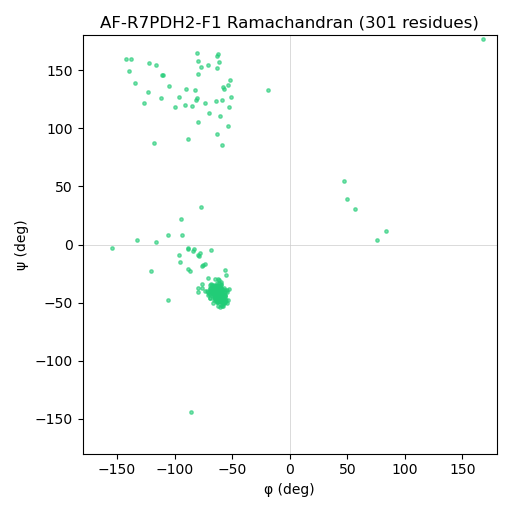7.469 3.483 25.437 1.00 96.31 191 ASN A N 1
ATOM 1553 C CA . ASN A 1 191 ? -18.348 4.651 25.380 1.00 96.31 191 ASN A CA 1
ATOM 1554 C C . ASN A 1 191 ? -19.721 4.358 25.994 1.00 96.31 191 ASN A C 1
ATOM 1556 O O . ASN A 1 191 ? -20.174 5.134 26.829 1.00 96.31 191 ASN A O 1
ATOM 1560 N N . GLU A 1 192 ? -20.339 3.221 25.657 1.00 93.50 192 GLU A N 1
ATOM 1561 C CA . GLU A 1 192 ? -21.588 2.772 26.294 1.00 93.50 192 GLU A CA 1
ATOM 1562 C C . GLU A 1 192 ? -21.434 2.664 27.821 1.00 93.50 192 GLU A C 1
ATOM 1564 O O . GLU A 1 192 ? -22.254 3.182 28.573 1.00 93.50 192 GLU A O 1
ATOM 1569 N N . ALA A 1 193 ? -20.349 2.047 28.291 1.00 94.44 193 ALA A N 1
ATOM 1570 C CA . ALA A 1 193 ? -20.068 1.888 29.713 1.00 94.44 193 ALA A CA 1
ATOM 1571 C C . ALA A 1 193 ? -19.802 3.222 30.429 1.00 94.44 193 ALA A C 1
ATOM 1573 O O . ALA A 1 193 ? -20.187 3.384 31.585 1.00 94.44 193 ALA A O 1
ATOM 1574 N N . THR A 1 194 ? -19.169 4.183 29.747 1.00 95.12 194 THR A N 1
ATOM 1575 C CA . THR A 1 194 ? -18.969 5.538 30.287 1.00 95.12 194 THR A CA 1
ATOM 1576 C C . THR A 1 194 ? -20.314 6.237 30.475 1.00 95.12 194 THR A C 1
ATOM 1578 O O . THR A 1 194 ? -20.565 6.763 31.552 1.00 95.12 194 THR A O 1
ATOM 1581 N N . LEU A 1 195 ? -21.210 6.162 29.484 1.00 92.50 195 LEU A N 1
ATOM 1582 C CA . LEU A 1 195 ? -22.559 6.731 29.588 1.00 92.50 195 LEU A CA 1
ATOM 1583 C C . LEU A 1 195 ? -23.355 6.104 30.740 1.00 92.50 195 LEU A C 1
ATOM 1585 O O . LEU A 1 195 ? -23.979 6.824 31.513 1.00 92.50 195 LEU A O 1
ATOM 1589 N N . LEU A 1 196 ? -23.269 4.779 30.914 1.00 89.19 196 LEU A N 1
ATOM 1590 C CA . LEU A 1 196 ? -23.898 4.091 32.047 1.00 89.19 196 LEU A CA 1
ATOM 1591 C C . LEU A 1 196 ? -23.387 4.602 33.403 1.00 89.19 196 LEU A C 1
ATOM 1593 O O . LEU A 1 196 ? -24.164 4.703 34.352 1.00 89.19 196 LEU A O 1
ATOM 1597 N N . LEU A 1 197 ? -22.093 4.914 33.520 1.00 90.81 197 LEU A N 1
ATOM 1598 C CA . LEU A 1 197 ? -21.537 5.511 34.736 1.00 90.81 197 LEU A CA 1
ATOM 1599 C C . LEU A 1 197 ? -21.989 6.963 34.917 1.00 90.81 197 LEU A C 1
ATOM 1601 O O . LEU A 1 197 ? -22.306 7.350 36.042 1.00 90.81 197 LEU A O 1
ATOM 1605 N N . ASP A 1 198 ? -22.040 7.748 33.843 1.00 88.31 198 ASP A N 1
ATOM 1606 C CA . ASP A 1 198 ? -22.445 9.157 33.880 1.00 88.31 198 ASP A CA 1
ATOM 1607 C C . ASP A 1 198 ? -23.922 9.323 34.281 1.00 88.31 198 ASP A C 1
ATOM 1609 O O . ASP A 1 198 ? -24.264 10.244 35.025 1.00 88.31 198 ASP A O 1
ATOM 1613 N N . GLU A 1 199 ? -24.791 8.401 33.859 1.00 86.69 199 GLU A N 1
ATOM 1614 C CA . GLU A 1 199 ? -26.206 8.353 34.254 1.00 86.69 199 GLU A CA 1
ATOM 1615 C C . GLU A 1 199 ? -26.418 7.836 35.689 1.00 86.69 199 GLU A C 1
ATOM 1617 O O . GLU A 1 199 ? -27.478 8.046 36.288 1.00 86.69 199 GLU A O 1
ATOM 1622 N N . ALA A 1 200 ? -25.419 7.168 36.271 1.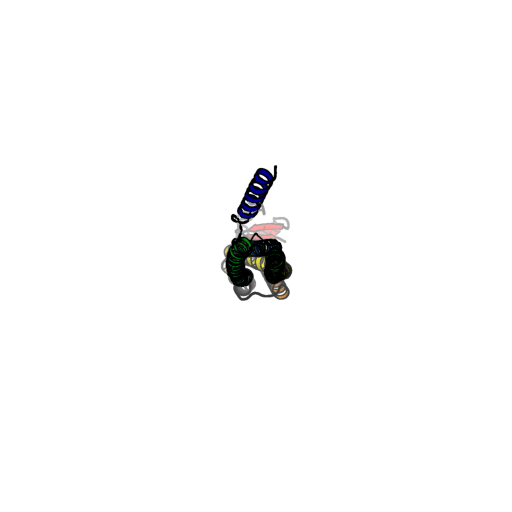00 84.38 200 ALA A N 1
ATOM 1623 C CA . ALA A 1 200 ? -25.515 6.603 37.607 1.00 84.38 200 ALA A CA 1
ATOM 1624 C C . ALA A 1 200 ? -25.310 7.657 38.712 1.00 84.38 200 ALA A C 1
ATOM 1626 O O . ALA A 1 200 ? -24.500 8.589 38.620 1.00 84.38 200 ALA A O 1
ATOM 1627 N N . SER A 1 201 ? -26.013 7.465 39.833 1.00 85.06 201 SER A N 1
ATOM 1628 C CA . SER A 1 201 ? -25.824 8.289 41.034 1.00 85.06 201 SER A CA 1
ATOM 1629 C C . SER A 1 201 ? -24.400 8.165 41.587 1.00 85.06 201 SER A C 1
ATOM 1631 O O . SER A 1 201 ? -23.730 7.148 41.393 1.00 85.06 201 SER A O 1
ATOM 1633 N N . ASP A 1 202 ? -23.949 9.162 42.354 1.00 85.69 202 ASP A N 1
ATOM 1634 C CA . ASP A 1 202 ? -22.615 9.136 42.973 1.00 85.69 202 ASP A CA 1
ATOM 1635 C C . ASP A 1 202 ? -22.395 7.872 43.820 1.00 85.69 202 ASP A C 1
ATOM 1637 O O . ASP A 1 202 ? -21.330 7.262 43.768 1.00 85.69 202 ASP A O 1
ATOM 1641 N N . ALA A 1 203 ? -23.419 7.420 44.552 1.00 82.69 203 ALA A N 1
ATOM 1642 C CA . ALA A 1 203 ? -23.345 6.197 45.350 1.00 82.69 203 ALA A CA 1
ATOM 1643 C C . ALA A 1 203 ? -23.150 4.939 44.484 1.00 82.69 203 ALA A C 1
ATOM 1645 O O . ALA A 1 203 ? -22.372 4.057 44.846 1.00 82.69 203 ALA A O 1
ATOM 1646 N N . GLN A 1 204 ? -23.817 4.861 43.329 1.00 85.31 204 GLN A N 1
ATOM 1647 C CA . GLN A 1 204 ? -23.659 3.752 42.384 1.00 85.31 204 GLN A CA 1
ATOM 1648 C C . GLN A 1 204 ? -22.281 3.788 41.717 1.00 85.31 204 GLN A C 1
ATOM 1650 O O . GLN A 1 204 ? -21.616 2.755 41.658 1.00 85.31 204 GLN A O 1
ATOM 1655 N N . ARG A 1 205 ? -21.794 4.968 41.312 1.00 87.44 205 ARG A N 1
ATOM 1656 C CA . ARG A 1 205 ? -20.429 5.138 40.782 1.00 87.44 205 ARG A CA 1
ATOM 1657 C C . ARG A 1 205 ? -19.351 4.746 41.795 1.00 87.44 205 ARG A C 1
ATOM 1659 O O . ARG A 1 205 ? -18.354 4.139 41.419 1.00 87.44 205 ARG A O 1
ATOM 1666 N N . GLN A 1 206 ? -19.552 5.055 43.078 1.00 90.38 206 GLN A N 1
ATOM 1667 C CA . GLN A 1 206 ? -18.601 4.736 44.152 1.00 90.38 206 GLN A CA 1
ATOM 1668 C C . GLN A 1 206 ? -18.733 3.314 44.719 1.00 90.38 206 GLN A C 1
ATOM 1670 O O . GLN A 1 206 ? -17.906 2.914 45.547 1.00 90.38 206 GLN A O 1
ATOM 1675 N N . SER A 1 207 ? -19.738 2.551 44.278 1.00 89.00 207 SER A N 1
ATOM 1676 C CA . SER A 1 207 ? -19.884 1.136 44.626 1.00 89.00 207 SER A CA 1
ATOM 1677 C C . SER A 1 207 ? -18.709 0.303 44.102 1.00 89.00 207 SER A C 1
ATOM 1679 O O . SER A 1 207 ? -17.977 0.724 43.205 1.00 89.00 207 SER A O 1
ATOM 1681 N N . GLU A 1 208 ? -18.531 -0.901 44.645 1.00 92.12 208 GLU A N 1
ATOM 1682 C CA . GLU A 1 208 ? -17.510 -1.841 44.167 1.00 92.12 208 GLU A CA 1
ATOM 1683 C C . GLU A 1 208 ? -17.673 -2.140 42.668 1.00 92.12 208 GLU A C 1
ATOM 1685 O O . GLU A 1 208 ? -16.704 -2.051 41.915 1.00 92.12 208 GLU A O 1
ATOM 1690 N N . ALA A 1 209 ? -18.910 -2.376 42.215 1.00 90.44 209 ALA A N 1
ATOM 1691 C CA . ALA A 1 209 ? -19.218 -2.612 40.806 1.00 90.44 209 ALA A CA 1
ATOM 1692 C C . ALA A 1 209 ? -18.938 -1.379 39.926 1.00 90.44 209 ALA A C 1
ATOM 1694 O O . ALA A 1 209 ? -18.400 -1.522 38.831 1.00 90.44 209 ALA A O 1
ATOM 1695 N N . GLY A 1 210 ? -19.248 -0.168 40.408 1.00 92.50 210 GLY A N 1
ATOM 1696 C CA . GLY A 1 210 ? -18.970 1.081 39.687 1.00 92.50 210 GLY A CA 1
ATOM 1697 C C . GLY A 1 210 ? -17.472 1.357 39.535 1.00 92.50 210 GLY A C 1
ATOM 1698 O O . GLY A 1 210 ? -17.003 1.689 38.446 1.00 92.50 210 GLY A O 1
ATOM 1699 N N . LYS A 1 211 ? -16.691 1.135 40.599 1.00 95.56 211 LYS A N 1
ATOM 1700 C CA . LYS A 1 211 ? -15.224 1.245 40.562 1.00 95.56 211 LYS A CA 1
ATOM 1701 C C . LYS A 1 211 ? -14.595 0.200 39.644 1.00 95.56 211 LYS A C 1
ATOM 1703 O O . LYS A 1 211 ? -13.695 0.546 38.881 1.00 95.56 211 LYS A O 1
ATOM 1708 N N . ALA A 1 212 ? -15.078 -1.042 39.694 1.00 95.69 212 ALA A N 1
ATOM 1709 C CA . ALA A 1 212 ? -14.611 -2.119 38.828 1.00 95.69 212 ALA A CA 1
ATOM 1710 C C . ALA A 1 212 ? -14.897 -1.823 37.347 1.00 95.69 212 ALA A C 1
ATOM 1712 O O . ALA A 1 212 ? -13.995 -1.942 36.520 1.00 95.69 212 ALA A O 1
ATOM 1713 N N . LEU A 1 213 ? -16.103 -1.342 37.019 1.00 96.69 213 LEU A N 1
ATOM 1714 C CA . LEU A 1 213 ? -16.442 -0.928 35.656 1.00 96.69 213 LEU A CA 1
ATOM 1715 C C . LEU A 1 213 ? -15.555 0.229 35.176 1.00 96.69 213 LEU A C 1
ATOM 1717 O O . LEU A 1 213 ? -15.010 0.167 34.078 1.00 96.69 213 LEU A O 1
ATOM 1721 N N . ASN A 1 214 ? -15.352 1.260 36.002 1.00 97.19 214 ASN A N 1
ATOM 1722 C CA . ASN A 1 214 ? -14.482 2.382 35.643 1.00 97.19 214 ASN A CA 1
ATOM 1723 C C . ASN A 1 214 ? -13.026 1.937 35.402 1.00 97.19 214 ASN A C 1
ATOM 1725 O O . ASN A 1 214 ? -12.378 2.406 34.467 1.00 97.19 214 ASN A O 1
ATOM 1729 N N . ALA A 1 215 ? -12.508 1.011 36.214 1.00 97.38 215 ALA A N 1
ATOM 1730 C CA . ALA A 1 215 ? -11.185 0.428 35.999 1.00 97.38 215 ALA A CA 1
ATOM 1731 C C . ALA A 1 215 ? -11.114 -0.345 34.670 1.00 97.38 215 ALA A C 1
ATOM 1733 O O . ALA A 1 215 ? -10.197 -0.103 33.885 1.00 97.38 215 ALA A O 1
ATOM 1734 N N . ALA A 1 216 ? -12.114 -1.183 34.377 1.00 97.31 216 ALA A N 1
ATOM 1735 C CA . ALA A 1 216 ? -12.192 -1.948 33.133 1.00 97.31 216 ALA A CA 1
ATOM 1736 C C . ALA A 1 216 ? -12.268 -1.049 31.885 1.00 97.31 216 ALA A C 1
ATOM 1738 O O . ALA A 1 216 ? -11.608 -1.330 30.883 1.00 97.31 216 ALA A O 1
ATOM 1739 N N . ILE A 1 217 ? -13.013 0.065 31.948 1.00 97.94 217 ILE A N 1
ATOM 1740 C CA . ILE A 1 217 ? -13.047 1.078 30.878 1.00 97.94 217 ILE A CA 1
ATOM 1741 C C . ILE A 1 217 ? -11.652 1.667 30.655 1.00 97.94 217 ILE A C 1
ATOM 1743 O O . ILE A 1 217 ? -11.211 1.784 29.512 1.00 97.94 217 ILE A O 1
ATOM 1747 N N . ASN A 1 218 ? -10.951 2.048 31.725 1.00 97.06 218 ASN A N 1
ATOM 1748 C CA . ASN A 1 218 ? -9.626 2.659 31.618 1.00 97.06 218 ASN A CA 1
ATOM 1749 C C . ASN A 1 218 ? -8.586 1.687 31.049 1.00 97.06 218 ASN A C 1
ATOM 1751 O O . ASN A 1 218 ? -7.804 2.074 30.182 1.00 97.06 218 ASN A O 1
ATOM 1755 N N . GLU A 1 219 ? -8.607 0.427 31.481 1.00 96.12 219 GLU A N 1
ATOM 1756 C CA . GLU A 1 219 ? -7.729 -0.623 30.959 1.00 96.12 219 GLU A CA 1
ATOM 1757 C C . GLU A 1 219 ? -8.008 -0.899 29.475 1.00 96.12 219 GLU A C 1
ATOM 1759 O O . GLU A 1 219 ? -7.099 -0.863 28.644 1.00 96.12 219 GLU A O 1
ATOM 1764 N N . SER A 1 220 ? -9.284 -1.048 29.118 1.00 96.50 220 SER A N 1
ATOM 1765 C CA . SER A 1 220 ? -9.728 -1.232 27.735 1.00 96.50 220 SER A CA 1
ATOM 1766 C C . SER A 1 220 ? -9.327 -0.057 26.839 1.00 96.50 220 SER A C 1
ATOM 1768 O O . SER A 1 220 ? -8.817 -0.256 25.736 1.00 96.50 220 SER A O 1
ATOM 1770 N N . ARG A 1 221 ? -9.498 1.185 27.319 1.00 96.25 221 ARG A N 1
ATOM 1771 C CA . ARG A 1 221 ? -9.053 2.404 26.622 1.00 96.25 221 ARG A CA 1
ATOM 1772 C C . ARG A 1 221 ? -7.540 2.465 26.477 1.00 96.25 221 ARG A C 1
ATOM 1774 O O . ARG A 1 221 ? -7.063 2.943 25.451 1.00 96.25 221 ARG A O 1
ATOM 1781 N N . SER A 1 222 ? -6.788 2.014 27.477 1.00 95.00 222 SER A N 1
ATOM 1782 C CA . SER A 1 222 ? -5.329 1.953 27.403 1.00 95.00 222 SER A CA 1
ATOM 1783 C C . SER A 1 222 ? -4.876 0.973 26.321 1.00 95.00 222 SER A C 1
ATOM 1785 O O . SER A 1 222 ? -4.020 1.330 25.514 1.00 95.00 222 SER A O 1
ATOM 1787 N N . LEU A 1 223 ? -5.513 -0.200 26.228 1.00 94.25 223 LEU A N 1
ATOM 1788 C CA . LEU A 1 223 ? -5.226 -1.203 25.200 1.00 94.25 223 LEU A CA 1
ATOM 1789 C C . LEU A 1 223 ? -5.427 -0.644 23.781 1.00 94.25 223 LEU A C 1
ATOM 1791 O O . LEU A 1 223 ? -4.511 -0.688 22.963 1.00 94.25 223 LEU A O 1
ATOM 1795 N N . ILE A 1 224 ? -6.598 -0.065 23.490 1.00 94.69 224 ILE A N 1
ATOM 1796 C CA . ILE A 1 224 ? -6.912 0.442 22.139 1.00 94.69 224 ILE A CA 1
ATOM 1797 C C . ILE A 1 224 ? -6.172 1.738 21.774 1.00 94.69 224 ILE A C 1
ATOM 1799 O O . ILE A 1 224 ? -6.091 2.093 20.597 1.00 94.69 224 ILE A O 1
ATOM 1803 N N . ASN A 1 225 ? -5.624 2.452 22.763 1.00 93.69 225 ASN A N 1
ATOM 1804 C CA . ASN A 1 225 ? -4.796 3.637 22.533 1.00 93.69 225 ASN A CA 1
ATOM 1805 C C . ASN A 1 225 ? -3.288 3.356 22.540 1.00 93.69 225 ASN A C 1
ATOM 1807 O O . ASN A 1 225 ? -2.504 4.245 22.208 1.00 93.69 225 ASN A O 1
ATOM 1811 N N . GLY A 1 226 ? -2.887 2.146 22.925 1.00 91.69 226 GL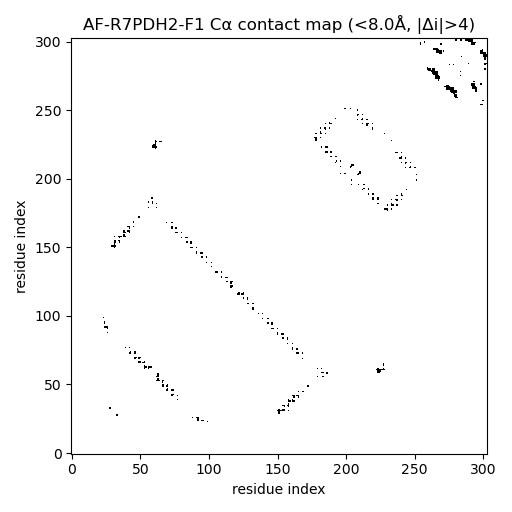Y A N 1
ATOM 1812 C CA . GLY A 1 226 ? -1.499 1.713 22.973 1.00 91.69 226 GLY A CA 1
ATOM 1813 C C . GLY A 1 226 ? -0.992 1.173 21.636 1.00 91.69 226 GLY A C 1
ATOM 1814 O O . GLY A 1 226 ? -1.338 1.653 20.554 1.00 91.69 226 GLY A O 1
ATOM 1815 N N . SER A 1 227 ? -0.136 0.158 21.719 1.00 89.62 227 SER A N 1
ATOM 1816 C CA . SER A 1 227 ? 0.397 -0.547 20.551 1.00 89.62 227 SER A CA 1
ATOM 1817 C C . SER A 1 227 ? -0.628 -1.514 19.956 1.00 89.62 227 SER A C 1
ATOM 1819 O O . SER A 1 227 ? -1.482 -2.054 20.660 1.00 89.62 227 SER A O 1
ATOM 1821 N N . TYR A 1 228 ? -0.507 -1.771 18.651 1.00 88.88 228 TYR A N 1
ATOM 1822 C CA . TYR A 1 228 ? -1.273 -2.823 17.983 1.00 88.88 228 TYR A CA 1
ATOM 1823 C C . TYR A 1 228 ? -1.086 -4.172 18.690 1.00 88.88 228 TYR A C 1
ATOM 1825 O O . TYR A 1 228 ? 0.027 -4.521 19.089 1.00 88.88 228 TYR A O 1
ATOM 1833 N N . THR A 1 229 ? -2.190 -4.896 18.854 1.00 87.44 229 THR A N 1
ATOM 1834 C CA . THR A 1 229 ? -2.274 -6.153 19.600 1.00 87.44 229 THR A CA 1
ATOM 1835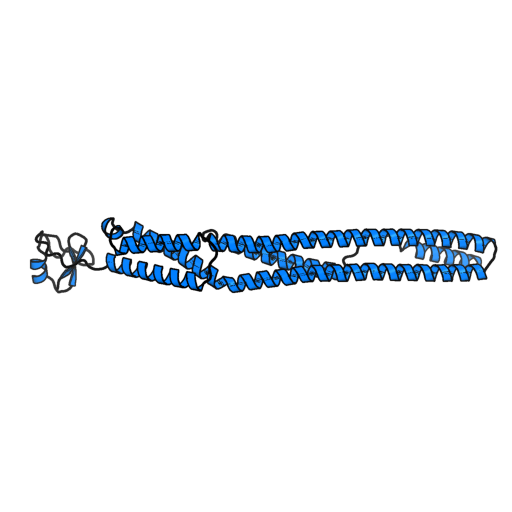 C C . THR A 1 229 ? -3.178 -7.124 18.834 1.00 87.44 229 THR A C 1
ATOM 1837 O O . THR A 1 229 ? -4.091 -6.685 18.146 1.00 87.44 229 THR A O 1
ATOM 1840 N N . GLU A 1 230 ? -2.928 -8.426 18.944 1.00 83.00 230 GLU A N 1
ATOM 1841 C CA . GLU A 1 230 ? -3.715 -9.476 18.282 1.00 83.00 230 GLU A CA 1
ATOM 1842 C C . GLU A 1 230 ? -5.129 -9.665 18.874 1.00 83.00 230 GLU A C 1
ATOM 1844 O O . GLU A 1 230 ? -5.370 -9.430 20.068 1.00 83.00 230 GLU A O 1
ATOM 1849 N N . VAL A 1 231 ? -6.046 -10.181 18.048 1.00 82.25 231 VAL A N 1
ATOM 1850 C CA . VAL A 1 231 ? -7.472 -10.396 18.350 1.00 82.25 231 VAL A CA 1
ATOM 1851 C C . VAL A 1 231 ? -7.686 -11.190 19.629 1.00 82.25 231 VAL A C 1
ATOM 1853 O O . VAL A 1 231 ? -8.574 -10.857 20.405 1.00 82.25 231 VAL A O 1
ATOM 1856 N N . GLY A 1 232 ? -6.858 -12.198 19.920 1.00 81.25 232 GLY A N 1
ATOM 1857 C CA . GLY A 1 232 ? -7.026 -13.040 21.107 1.00 81.25 232 GLY A CA 1
ATOM 1858 C C . GLY A 1 232 ? -6.968 -12.260 22.427 1.00 81.25 232 GLY A C 1
ATOM 1859 O O . GLY A 1 232 ? -7.676 -12.595 23.378 1.00 81.25 232 GLY A O 1
ATOM 1860 N N . ILE A 1 233 ? -6.159 -11.199 22.490 1.00 88.38 233 ILE A N 1
ATOM 1861 C CA . ILE A 1 233 ? -6.075 -10.316 23.662 1.00 88.38 233 ILE A CA 1
ATOM 1862 C C . ILE A 1 233 ? -7.249 -9.331 23.664 1.00 88.38 233 ILE A C 1
ATOM 1864 O O . ILE A 1 233 ? -7.855 -9.100 24.712 1.00 88.38 233 ILE A O 1
ATOM 1868 N N . MET A 1 234 ? -7.606 -8.786 22.498 1.00 88.31 234 MET A N 1
ATOM 1869 C CA . MET A 1 234 ? -8.732 -7.858 22.361 1.00 88.31 234 MET A CA 1
ATOM 1870 C C . MET A 1 234 ? -10.070 -8.517 22.717 1.00 88.31 234 MET A C 1
ATOM 1872 O O . MET A 1 234 ? -10.858 -7.933 23.453 1.00 88.31 234 MET A O 1
ATOM 1876 N N . VAL A 1 235 ? -10.309 -9.752 22.275 1.00 89.69 235 VAL A N 1
ATOM 1877 C CA . VAL A 1 235 ? -11.525 -10.516 22.593 1.00 89.69 235 VAL A CA 1
ATOM 1878 C C . VAL A 1 235 ? -11.643 -10.741 24.095 1.00 89.69 235 VAL A C 1
ATOM 1880 O O . VAL A 1 235 ? -12.683 -10.430 24.664 1.00 89.69 235 VAL A O 1
ATOM 1883 N N . LYS A 1 236 ? -10.570 -11.172 24.769 1.00 91.38 236 LYS A N 1
ATOM 1884 C CA . LYS A 1 236 ? -10.578 -11.335 26.233 1.00 91.38 236 LYS A CA 1
ATOM 1885 C C . LYS A 1 236 ? -10.858 -10.021 26.961 1.00 91.38 236 LYS A C 1
ATOM 1887 O O . LYS A 1 236 ? -11.595 -10.003 27.942 1.00 91.38 236 LYS A O 1
ATOM 1892 N N . MET A 1 237 ? -10.283 -8.916 26.484 1.00 93.06 237 MET A N 1
ATOM 1893 C CA . MET A 1 237 ? -10.557 -7.592 27.046 1.00 93.06 237 MET A CA 1
ATOM 1894 C C . MET A 1 237 ? -12.028 -7.201 26.862 1.00 93.06 237 MET A C 1
ATOM 1896 O O . MET A 1 237 ? -12.662 -6.712 27.796 1.00 93.06 237 MET A O 1
ATOM 1900 N N . LEU A 1 238 ? -12.588 -7.459 25.679 1.00 93.00 238 LEU A N 1
ATOM 1901 C CA . LEU A 1 238 ? -13.991 -7.201 25.379 1.00 93.00 238 LEU A CA 1
ATOM 1902 C C . LEU A 1 238 ? -14.926 -8.052 26.250 1.00 93.00 238 LEU A C 1
ATOM 1904 O O . LEU A 1 238 ? -15.876 -7.516 26.813 1.00 93.00 238 LEU A O 1
ATOM 1908 N N . GLU A 1 239 ? -14.648 -9.347 26.402 1.00 92.38 239 GLU A N 1
ATOM 1909 C CA . GLU A 1 239 ? -15.399 -10.258 27.275 1.00 92.38 239 GLU A CA 1
ATOM 1910 C C . GLU A 1 239 ? -15.397 -9.769 28.728 1.00 92.38 239 GLU A C 1
ATOM 1912 O O . GLU A 1 239 ? -16.458 -9.661 29.346 1.00 92.38 239 GLU A O 1
ATOM 1917 N N . ASN A 1 240 ? -14.225 -9.390 29.249 1.00 94.19 240 ASN A N 1
ATOM 1918 C CA . ASN A 1 240 ? -14.098 -8.834 30.596 1.00 94.19 240 ASN A CA 1
ATOM 1919 C C . ASN A 1 240 ? -14.902 -7.535 30.750 1.00 94.19 240 ASN A C 1
ATOM 1921 O O . ASN A 1 240 ? -15.639 -7.373 31.723 1.00 94.19 240 ASN A O 1
ATOM 1925 N N . LEU A 1 241 ? -14.799 -6.613 29.788 1.00 95.81 241 LEU A N 1
ATOM 1926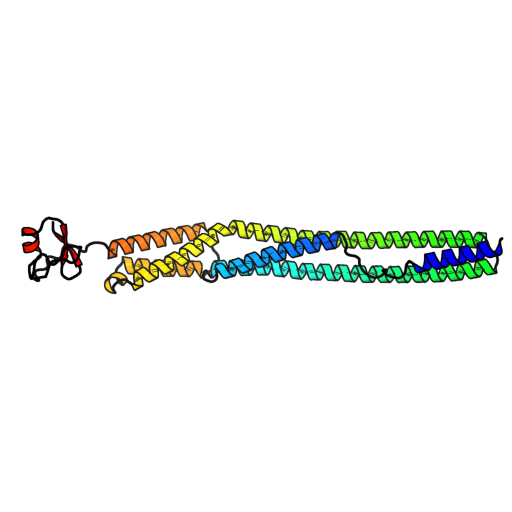 C CA . LEU A 1 241 ? -15.551 -5.358 29.811 1.00 95.81 241 LEU A CA 1
ATOM 1927 C C . LEU A 1 241 ? -17.067 -5.609 29.809 1.00 95.81 241 LEU A C 1
ATOM 1929 O O . LEU A 1 241 ? -17.792 -4.981 30.581 1.00 95.81 241 LEU A O 1
ATOM 1933 N N . LEU A 1 242 ? -17.549 -6.542 28.984 1.00 94.62 242 LEU A N 1
ATOM 1934 C CA . LEU A 1 242 ? -18.964 -6.917 28.928 1.00 94.62 242 LEU A CA 1
ATOM 1935 C C . LEU A 1 242 ? -19.460 -7.519 30.249 1.00 94.62 242 LEU A C 1
ATOM 1937 O O . LEU A 1 242 ? -20.557 -7.175 30.695 1.00 94.62 242 LEU A O 1
ATOM 1941 N N . ASP A 1 243 ? -18.657 -8.359 30.902 1.00 95.25 243 ASP A N 1
ATOM 1942 C CA . ASP A 1 243 ? -18.977 -8.914 32.221 1.00 95.25 243 ASP A CA 1
ATOM 1943 C C . ASP A 1 243 ? -19.087 -7.813 33.292 1.00 95.25 243 ASP A C 1
ATOM 1945 O O . ASP A 1 243 ? -20.054 -7.781 34.058 1.00 95.25 243 ASP A O 1
ATOM 1949 N N . PHE A 1 244 ? -18.171 -6.838 33.303 1.00 94.75 244 PHE A N 1
ATOM 1950 C CA . PHE A 1 244 ? -18.262 -5.699 34.224 1.00 94.75 244 PHE A CA 1
ATOM 1951 C C . PHE A 1 244 ? -19.468 -4.796 33.945 1.00 94.75 244 PHE A C 1
ATOM 1953 O O . PHE A 1 244 ? -20.122 -4.355 34.894 1.00 94.75 244 PHE A O 1
ATOM 1960 N N . ILE A 1 245 ? -19.809 -4.555 32.673 1.00 93.06 245 ILE A N 1
ATOM 1961 C CA . ILE A 1 245 ? -21.029 -3.822 32.295 1.00 93.06 245 ILE A CA 1
ATOM 1962 C C . ILE A 1 245 ? -22.266 -4.548 32.838 1.00 93.06 245 ILE A C 1
ATOM 1964 O O . ILE A 1 245 ? -23.151 -3.923 33.427 1.00 93.06 245 ILE A O 1
ATOM 1968 N N . LEU A 1 246 ? -22.329 -5.872 32.675 1.00 91.75 246 LEU A N 1
ATOM 1969 C CA . LEU A 1 246 ? -23.449 -6.691 33.131 1.00 91.75 246 LEU A CA 1
ATOM 1970 C C . LEU A 1 246 ? -23.574 -6.688 34.659 1.00 91.75 246 LEU A C 1
ATOM 1972 O O . LEU A 1 246 ? -24.664 -6.441 35.179 1.00 91.75 246 LEU A O 1
ATOM 1976 N N . LYS A 1 247 ? -22.466 -6.882 35.381 1.00 90.25 247 LYS A N 1
ATOM 1977 C CA . LYS A 1 247 ? -22.428 -6.814 36.851 1.00 90.25 247 LYS A CA 1
ATOM 1978 C C . LYS A 1 247 ? -22.856 -5.445 37.372 1.00 90.25 247 LYS A C 1
ATOM 1980 O O . LYS A 1 247 ? -23.639 -5.367 38.320 1.00 90.25 247 LYS A O 1
ATOM 1985 N N . PHE A 1 248 ? -22.393 -4.364 36.742 1.00 89.69 248 PHE A N 1
ATOM 1986 C CA . PHE A 1 248 ? -22.804 -3.016 37.119 1.00 89.69 248 PHE A CA 1
ATOM 1987 C C . PHE A 1 248 ? -24.304 -2.810 36.900 1.00 89.69 248 PHE A C 1
ATOM 1989 O O . PHE A 1 248 ? -24.999 -2.431 37.843 1.00 89.69 248 PHE A O 1
ATOM 1996 N N . ASN A 1 249 ? -24.824 -3.164 35.720 1.00 84.81 249 ASN A N 1
ATOM 1997 C CA . ASN A 1 249 ? -26.253 -3.087 35.411 1.00 84.81 249 ASN A CA 1
ATOM 1998 C C . ASN A 1 249 ? -27.108 -3.878 36.406 1.00 84.81 249 ASN A C 1
ATOM 2000 O O . ASN A 1 249 ? -28.117 -3.368 36.894 1.00 84.81 249 ASN A O 1
ATOM 2004 N N . GLN A 1 250 ? -26.695 -5.093 36.767 1.00 84.56 250 GLN A N 1
ATOM 2005 C CA . GLN A 1 250 ? -27.373 -5.876 37.799 1.00 84.56 250 GLN A CA 1
ATOM 2006 C C . GLN A 1 250 ? -27.339 -5.171 39.156 1.00 84.56 250 GLN A C 1
ATOM 2008 O O . GLN A 1 250 ? -28.364 -5.106 39.822 1.00 84.56 250 GLN A O 1
ATOM 2013 N N . SER A 1 251 ? -26.210 -4.581 39.555 1.00 79.44 251 SER A N 1
ATOM 2014 C CA . SER A 1 251 ? -26.093 -3.894 40.848 1.00 79.44 251 SER A CA 1
ATOM 2015 C C . SER A 1 251 ? -26.973 -2.644 40.966 1.00 79.44 251 SER A C 1
ATOM 2017 O O . SER A 1 251 ? -27.517 -2.378 42.036 1.00 79.44 251 SER A O 1
ATOM 2019 N N . ILE A 1 252 ? -27.149 -1.889 39.874 1.00 72.25 252 ILE A N 1
ATOM 2020 C CA . ILE A 1 252 ? -27.930 -0.643 39.872 1.00 72.25 252 ILE A CA 1
ATOM 2021 C C . ILE A 1 252 ? -29.426 -0.877 39.637 1.00 72.25 252 ILE A C 1
ATOM 2023 O O . ILE A 1 252 ? -30.237 -0.034 40.019 1.00 72.25 252 ILE A O 1
ATOM 2027 N N . THR A 1 253 ? -29.790 -2.004 39.017 1.00 69.44 253 THR A N 1
ATOM 2028 C CA . THR A 1 253 ? -31.187 -2.416 38.800 1.00 69.44 253 THR A CA 1
ATOM 2029 C C . THR A 1 253 ? -31.699 -3.374 39.873 1.00 69.44 253 THR A C 1
ATOM 2031 O O . THR A 1 253 ? -32.915 -3.542 40.004 1.00 69.44 253 THR A O 1
ATOM 2034 N N . ALA A 1 254 ? -30.805 -3.971 40.668 1.00 58.59 254 ALA A N 1
ATOM 2035 C CA . ALA A 1 254 ? -31.172 -4.775 41.819 1.00 58.59 254 ALA A CA 1
ATOM 2036 C C . ALA A 1 254 ? -31.984 -3.928 42.801 1.00 58.59 254 ALA A C 1
ATOM 2038 O O . ALA A 1 254 ? -31.555 -2.869 43.267 1.00 58.59 254 ALA A O 1
ATOM 2039 N N . ILE A 1 255 ? -33.176 -4.425 43.130 1.00 52.41 255 ILE A N 1
ATOM 2040 C CA . ILE A 1 255 ? -34.005 -3.875 44.196 1.00 52.41 255 ILE A CA 1
ATOM 2041 C C . ILE A 1 255 ? -33.182 -3.996 45.476 1.00 52.41 255 ILE A C 1
ATOM 2043 O O . ILE A 1 255 ? -32.919 -5.099 45.954 1.00 52.41 255 ILE A O 1
ATOM 2047 N N . SER A 1 256 ? -32.734 -2.860 46.008 1.00 48.75 256 SER A N 1
ATOM 2048 C CA . SER A 1 256 ? -32.084 -2.832 47.312 1.00 48.75 256 SER A CA 1
ATOM 2049 C C . SER A 1 256 ? -33.059 -3.425 48.328 1.00 48.75 256 SER A C 1
ATOM 2051 O O . SER A 1 256 ? -34.243 -3.088 48.301 1.00 48.75 256 SER A O 1
ATOM 2053 N N . THR A 1 257 ? -32.550 -4.326 49.168 1.00 43.81 257 THR A N 1
ATOM 2054 C CA . THR A 1 257 ? -33.182 -4.954 50.340 1.00 43.81 257 THR A CA 1
ATOM 2055 C C . THR A 1 257 ? -34.396 -4.179 50.865 1.00 43.81 257 THR A C 1
ATOM 2057 O O . THR A 1 257 ? -34.260 -2.966 51.050 1.00 43.81 257 THR A O 1
ATOM 2060 N N . PRO A 1 258 ? -35.550 -4.830 51.147 1.00 42.38 258 PRO A N 1
ATOM 2061 C CA . PRO A 1 258 ? -36.735 -4.148 51.658 1.00 42.38 258 PRO A CA 1
ATOM 2062 C C . PRO A 1 258 ? -36.349 -3.345 52.898 1.00 42.38 258 PRO A C 1
ATOM 2064 O O . PRO A 1 258 ? -36.134 -3.888 53.980 1.00 42.38 258 PRO A O 1
ATOM 2067 N N . GLN A 1 259 ? -36.198 -2.034 52.726 1.00 43.16 259 GLN A N 1
ATOM 2068 C CA . GLN A 1 259 ? -36.022 -1.148 53.854 1.00 43.16 259 GLN A CA 1
ATOM 2069 C C . GLN A 1 259 ? -37.373 -1.119 54.551 1.00 43.16 259 GLN A C 1
ATOM 2071 O O . GLN A 1 259 ? -38.346 -0.599 54.000 1.00 43.16 259 GLN A O 1
ATOM 2076 N N . GLN A 1 260 ? -37.426 -1.672 55.764 1.00 43.22 260 GLN A N 1
ATOM 2077 C CA . GLN A 1 260 ? -38.455 -1.326 56.736 1.00 43.22 260 GLN A CA 1
ATOM 2078 C C . GLN A 1 260 ? -38.343 0.178 57.000 1.00 43.22 260 GLN A C 1
ATOM 2080 O O . GLN A 1 260 ? -37.618 0.650 57.873 1.00 43.22 260 GLN A O 1
ATOM 2085 N N . SER A 1 261 ? -39.005 0.958 56.152 1.00 44.94 261 SER A N 1
ATOM 2086 C CA . SER A 1 261 ? -39.198 2.377 56.364 1.00 44.94 261 SER A CA 1
ATOM 2087 C C . SER A 1 261 ? -40.344 2.523 57.351 1.00 44.94 261 SER A C 1
ATOM 2089 O O . SER A 1 261 ? -41.509 2.387 56.985 1.00 44.94 261 SER A O 1
ATOM 2091 N N . THR A 1 262 ? -40.013 2.875 58.590 1.00 52.62 262 THR A N 1
ATOM 2092 C CA . THR A 1 262 ? -40.978 3.390 59.573 1.00 52.62 262 THR A CA 1
ATOM 2093 C C . THR A 1 262 ? -41.515 4.776 59.192 1.00 52.62 262 THR A C 1
ATOM 2095 O O . THR A 1 262 ? -42.402 5.303 59.862 1.00 52.62 262 THR A O 1
ATOM 2098 N N . ARG A 1 263 ? -41.011 5.392 58.110 1.00 59.66 263 ARG A N 1
ATOM 2099 C CA . ARG A 1 263 ? -41.538 6.654 57.578 1.00 59.66 263 ARG A CA 1
ATOM 2100 C C . ARG A 1 263 ? -42.767 6.390 56.713 1.00 59.66 263 ARG A C 1
ATOM 2102 O O . ARG A 1 263 ? -42.687 5.639 55.741 1.00 59.66 263 ARG A O 1
ATOM 2109 N N . MET A 1 264 ? -43.866 7.055 57.063 1.00 75.38 264 MET A N 1
ATOM 2110 C CA . MET A 1 264 ? -45.088 7.114 56.264 1.00 75.38 264 MET A CA 1
ATOM 2111 C C . MET A 1 264 ? -44.789 7.696 54.876 1.00 75.38 264 MET A C 1
ATOM 2113 O O . MET A 1 264 ? -44.089 8.704 54.767 1.00 75.38 264 MET A O 1
ATOM 2117 N N . ALA A 1 265 ? -45.328 7.078 53.829 1.00 79.31 265 ALA A N 1
ATOM 2118 C CA . ALA A 1 265 ? -45.123 7.480 52.443 1.00 79.31 265 ALA A CA 1
ATOM 2119 C C . ALA A 1 265 ? -46.401 7.318 51.614 1.00 79.31 265 ALA A C 1
ATOM 2121 O O . ALA A 1 265 ? -47.305 6.557 51.968 1.00 79.31 265 ALA A O 1
ATOM 2122 N N . ASP A 1 266 ? -46.449 8.027 50.492 1.00 85.50 266 ASP A N 1
ATOM 2123 C CA . ASP A 1 266 ? -47.436 7.785 49.446 1.00 85.50 266 ASP A CA 1
ATOM 2124 C C . ASP A 1 266 ? -46.959 6.620 48.569 1.00 85.50 266 ASP A C 1
ATOM 2126 O O . ASP A 1 266 ? -45.795 6.570 48.158 1.00 85.50 266 ASP A O 1
ATOM 2130 N N . ILE A 1 267 ? -47.859 5.676 48.306 1.00 86.38 267 ILE A N 1
ATOM 2131 C CA . ILE A 1 267 ? -47.601 4.452 47.549 1.00 86.38 267 ILE A CA 1
ATOM 2132 C C . ILE A 1 267 ? -48.353 4.527 46.239 1.00 86.38 267 ILE A C 1
ATOM 2134 O O . ILE A 1 267 ? -49.572 4.705 46.221 1.00 86.38 267 ILE A O 1
ATOM 2138 N N . TYR A 1 268 ? -47.624 4.337 45.149 1.00 87.00 268 TYR A N 1
ATOM 2139 C CA . TYR A 1 268 ? -48.151 4.373 43.798 1.00 87.00 268 TYR A CA 1
ATOM 2140 C C . TYR A 1 268 ? -48.016 3.000 43.135 1.00 87.00 268 TYR A C 1
ATOM 2142 O O . TYR A 1 268 ? -47.129 2.210 43.466 1.00 87.00 268 TYR A O 1
ATOM 2150 N N . SER A 1 269 ? -48.879 2.714 42.164 1.00 86.38 269 SER A N 1
ATOM 2151 C CA . SER A 1 269 ? -48.683 1.602 41.236 1.00 86.38 269 SER A CA 1
ATOM 2152 C C . SER A 1 269 ? -47.408 1.818 40.413 1.00 86.38 269 SER A C 1
ATOM 2154 O O . SER A 1 269 ? -46.910 2.941 40.295 1.00 86.38 269 SER A O 1
ATOM 2156 N N . ILE A 1 270 ? -46.905 0.762 39.767 1.00 81.31 270 ILE A N 1
ATOM 2157 C CA . ILE A 1 270 ? -45.801 0.887 38.796 1.00 81.31 270 ILE A CA 1
ATOM 2158 C C . ILE A 1 270 ? -46.099 1.877 37.657 1.00 81.31 270 ILE A C 1
ATOM 2160 O O . ILE A 1 270 ? -45.167 2.412 37.065 1.00 81.31 270 ILE A O 1
ATOM 2164 N N . ASN A 1 271 ? -47.381 2.155 37.391 1.00 83.50 271 ASN A N 1
ATOM 2165 C CA . ASN A 1 271 ? -47.843 3.084 36.360 1.00 83.50 271 ASN A CA 1
ATOM 2166 C C . ASN A 1 271 ? -48.075 4.511 36.902 1.00 83.50 271 ASN A C 1
ATOM 2168 O O . ASN A 1 271 ? -48.627 5.350 36.196 1.00 83.50 271 ASN A O 1
ATOM 2172 N N . GLY A 1 272 ? -47.696 4.795 38.154 1.00 76.94 272 GLY A N 1
ATOM 2173 C CA . GLY A 1 272 ? -47.777 6.134 38.748 1.00 76.94 272 GLY A CA 1
ATOM 2174 C C . GLY A 1 272 ? -49.145 6.517 39.322 1.00 76.94 272 GLY A C 1
ATOM 2175 O O . GLY A 1 272 ? -49.361 7.675 39.668 1.00 76.94 272 GLY A O 1
ATOM 2176 N N . THR A 1 273 ? -50.081 5.576 39.460 1.00 87.50 273 THR A N 1
ATOM 2177 C CA . THR A 1 273 ? -51.383 5.832 40.101 1.00 87.50 273 THR A CA 1
ATOM 2178 C C . THR A 1 273 ? -51.238 5.779 41.615 1.00 87.50 273 THR A C 1
ATOM 2180 O O . THR A 1 273 ? -50.773 4.768 42.129 1.00 87.50 273 THR A O 1
ATOM 2183 N N . LEU A 1 274 ? -51.659 6.816 42.342 1.00 88.75 274 LEU A N 1
ATOM 2184 C CA . LEU A 1 274 ? -51.662 6.796 43.808 1.00 88.75 274 LEU A CA 1
ATOM 2185 C C . LEU A 1 274 ? -52.634 5.720 44.321 1.00 88.75 274 LEU A C 1
ATOM 2187 O O . LEU A 1 274 ? -53.817 5.755 43.989 1.00 88.75 274 LEU A O 1
ATOM 2191 N N . LEU A 1 275 ? -52.137 4.787 45.132 1.00 90.25 275 LEU A N 1
ATOM 2192 C CA . LEU A 1 275 ? -52.909 3.683 45.712 1.00 90.25 275 LEU A CA 1
ATOM 2193 C C . LEU A 1 275 ? -53.200 3.912 47.195 1.00 90.25 275 LEU A C 1
ATOM 2195 O O . LEU A 1 275 ? -54.341 3.779 47.623 1.00 90.25 275 LEU A O 1
ATOM 2199 N N . LEU A 1 276 ? -52.180 4.280 47.976 1.00 89.00 276 LEU A N 1
ATOM 2200 C CA . LEU A 1 276 ? -52.304 4.565 49.407 1.00 89.00 276 LEU A CA 1
ATOM 2201 C C . LEU A 1 276 ? -51.560 5.858 49.735 1.00 89.00 276 LEU A C 1
ATOM 2203 O O . LEU A 1 276 ? -50.461 6.086 49.240 1.00 89.00 276 LEU A O 1
ATOM 2207 N N . ARG A 1 277 ? -52.148 6.703 50.583 1.00 88.06 277 ARG A N 1
ATOM 2208 C CA . ARG A 1 277 ? -51.547 7.970 51.019 1.00 88.06 277 ARG A CA 1
ATOM 2209 C C . ARG A 1 277 ? -51.025 7.837 52.444 1.00 88.06 277 ARG A C 1
ATOM 2211 O O . ARG A 1 277 ? -51.733 7.305 53.296 1.00 88.06 277 ARG A O 1
ATOM 2218 N N . HIS A 1 278 ? -49.829 8.362 52.696 1.00 83.19 278 HIS A N 1
ATOM 2219 C CA . HIS A 1 278 ? -49.230 8.500 54.024 1.00 83.19 278 HIS A CA 1
ATOM 2220 C C . HIS A 1 278 ? -49.328 7.230 54.895 1.00 83.19 278 HIS A C 1
ATOM 2222 O O . HIS A 1 278 ? -49.852 7.255 56.010 1.00 83.19 278 HIS A O 1
ATOM 2228 N N . THR A 1 279 ? -48.843 6.103 54.373 1.00 82.88 279 THR A N 1
ATOM 2229 C CA . THR A 1 279 ? -48.894 4.796 55.047 1.00 82.88 279 THR A CA 1
ATOM 2230 C C . THR A 1 279 ? -47.495 4.204 55.232 1.00 82.88 279 THR A C 1
ATOM 2232 O O . THR A 1 279 ? -46.568 4.559 54.501 1.00 82.88 279 THR A O 1
ATOM 2235 N N . SER A 1 280 ? -47.320 3.312 56.212 1.00 79.50 280 SER A N 1
ATOM 2236 C CA . SER A 1 280 ? -46.077 2.548 56.367 1.00 79.50 280 SER A CA 1
ATOM 2237 C C . SER A 1 280 ? -46.049 1.370 55.395 1.00 79.50 280 SER A C 1
ATOM 2239 O O . SER A 1 280 ? -47.095 0.891 54.945 1.00 79.50 280 SER A O 1
ATOM 2241 N N . VAL A 1 281 ? -44.848 0.871 55.096 1.00 75.81 281 VAL A N 1
ATOM 2242 C CA . VAL A 1 281 ? -44.670 -0.291 54.212 1.00 75.81 281 VAL A CA 1
ATOM 2243 C C . VAL A 1 281 ? -45.356 -1.536 54.792 1.00 75.81 281 VAL A C 1
ATOM 2245 O O . VAL A 1 281 ? -45.997 -2.269 54.045 1.00 75.81 281 VAL A O 1
ATOM 2248 N N . GLU A 1 282 ? -45.327 -1.744 56.116 1.00 76.00 282 GLU A N 1
ATOM 2249 C CA . GLU A 1 282 ? -46.022 -2.884 56.741 1.00 76.00 282 GLU A CA 1
ATOM 2250 C C . GLU A 1 282 ? -47.544 -2.782 56.611 1.00 76.00 282 GLU A C 1
ATOM 2252 O O . GLU A 1 282 ? -48.219 -3.768 56.318 1.00 76.00 282 GLU A O 1
ATOM 2257 N N . LYS A 1 283 ? -48.102 -1.580 56.794 1.00 79.50 283 LYS A N 1
ATOM 2258 C CA . LYS A 1 283 ? -49.546 -1.371 56.658 1.00 79.50 283 LYS A CA 1
ATOM 2259 C C . LYS A 1 283 ? -49.993 -1.522 55.204 1.00 79.50 283 LYS A C 1
ATOM 2261 O O . LYS A 1 283 ? -51.084 -2.024 54.956 1.00 79.50 283 LYS A O 1
ATOM 2266 N N . ALA A 1 284 ? -49.145 -1.130 54.257 1.00 80.81 284 ALA A N 1
ATOM 2267 C CA . ALA A 1 284 ? -49.375 -1.350 52.837 1.00 80.81 284 ALA A CA 1
ATOM 2268 C C . ALA A 1 284 ? -49.350 -2.834 52.458 1.00 80.81 284 ALA A C 1
ATOM 2270 O O . ALA A 1 284 ? -50.204 -3.263 51.690 1.00 80.81 284 ALA A O 1
ATOM 2271 N N . ALA A 1 285 ? -48.442 -3.622 53.044 1.00 80.12 285 ALA A N 1
ATOM 2272 C CA . ALA A 1 285 ? -48.380 -5.067 52.832 1.00 80.12 285 ALA A CA 1
ATOM 2273 C C . ALA A 1 285 ? -49.649 -5.806 53.280 1.00 80.12 285 ALA A C 1
ATOM 2275 O O . ALA A 1 285 ? -50.039 -6.791 52.669 1.00 80.12 285 ALA A O 1
ATOM 2276 N N . GLY A 1 286 ? -50.348 -5.296 54.298 1.00 80.75 286 GLY A N 1
ATOM 2277 C CA . GLY A 1 286 ? -51.650 -5.835 54.706 1.00 80.75 286 GLY A CA 1
ATOM 2278 C C . GLY A 1 286 ? -52.842 -5.383 53.850 1.00 80.75 286 GLY A C 1
ATOM 2279 O O . GLY A 1 286 ? -53.948 -5.873 54.063 1.00 80.75 286 GLY A O 1
ATOM 2280 N N . GLN A 1 287 ? -52.662 -4.421 52.937 1.00 85.25 287 GLN A N 1
ATOM 2281 C CA . GLN A 1 287 ? -53.757 -3.777 52.190 1.00 85.25 287 GLN A CA 1
ATOM 2282 C C . GLN A 1 287 ? -53.647 -3.928 50.672 1.00 85.25 287 GLN A C 1
ATOM 2284 O O . GLN A 1 287 ? -54.652 -3.801 49.972 1.00 85.25 287 GLN A O 1
ATOM 2289 N N . LEU A 1 288 ? -52.443 -4.168 50.161 1.00 84.38 288 LEU A N 1
ATOM 2290 C CA . LEU A 1 288 ? -52.166 -4.323 48.742 1.00 84.38 288 LEU A CA 1
ATOM 2291 C C . LEU A 1 288 ? -51.806 -5.779 48.436 1.00 84.38 288 LEU A C 1
ATOM 2293 O O . LEU A 1 288 ? -51.174 -6.434 49.262 1.00 84.38 288 LEU A O 1
ATOM 2297 N N . PRO A 1 289 ? -52.180 -6.296 47.254 1.00 83.62 289 PRO A N 1
ATOM 2298 C CA . PRO A 1 289 ? -51.726 -7.609 46.822 1.00 83.62 289 PRO A CA 1
ATOM 2299 C C . PRO A 1 289 ? -50.202 -7.626 46.654 1.00 83.62 289 PRO A C 1
ATOM 2301 O O . PRO A 1 289 ? -49.600 -6.604 46.307 1.00 83.62 289 PRO A O 1
ATOM 2304 N N . ALA A 1 290 ? -49.600 -8.802 46.844 1.00 81.44 290 ALA A N 1
ATOM 2305 C CA . ALA A 1 290 ? -48.181 -9.028 46.600 1.00 81.44 290 ALA A CA 1
ATOM 2306 C C . ALA A 1 290 ? -47.797 -8.531 45.199 1.00 81.44 290 ALA A C 1
ATOM 2308 O O . ALA A 1 290 ? -48.439 -8.872 44.200 1.00 81.44 290 ALA A O 1
ATOM 2309 N N . GLY A 1 291 ? -46.781 -7.677 45.117 1.00 80.69 291 GLY A N 1
ATOM 2310 C CA . GLY A 1 291 ? -46.474 -6.989 43.871 1.00 80.69 291 GLY A CA 1
ATOM 2311 C C . GLY A 1 291 ? -45.486 -5.840 44.006 1.00 80.69 291 GLY A C 1
ATOM 2312 O O . GLY A 1 291 ? -45.014 -5.497 45.090 1.00 80.69 291 GLY A O 1
ATOM 2313 N N . LEU A 1 292 ? -45.147 -5.254 42.861 1.00 80.50 292 LEU A N 1
ATOM 2314 C CA . LEU A 1 292 ? -44.229 -4.123 42.757 1.00 80.50 292 LEU A CA 1
ATOM 2315 C C . LEU A 1 292 ? -44.985 -2.798 42.853 1.00 80.50 292 LEU A C 1
ATOM 2317 O O . LEU A 1 292 ? -45.981 -2.589 42.163 1.00 80.50 292 LEU A O 1
ATOM 2321 N N . TYR A 1 293 ? -44.453 -1.881 43.657 1.00 84.19 293 TYR A N 1
ATOM 2322 C CA . TYR A 1 293 ? -45.022 -0.555 43.887 1.00 84.19 293 TYR A CA 1
ATOM 2323 C C . TYR A 1 293 ? -43.933 0.515 43.900 1.00 84.19 293 TYR A C 1
ATOM 2325 O O . TYR A 1 293 ? -42.757 0.218 44.102 1.00 84.19 293 TYR A O 1
ATOM 2333 N N . ILE A 1 294 ? -44.317 1.772 43.687 1.00 82.69 294 ILE A N 1
ATOM 2334 C CA . ILE A 1 294 ? -43.427 2.926 43.827 1.00 82.69 294 ILE A CA 1
ATOM 2335 C C . ILE A 1 294 ? -43.683 3.570 45.189 1.00 82.69 294 ILE A C 1
ATOM 2337 O O . ILE A 1 294 ? -44.779 4.062 45.451 1.00 82.69 294 ILE A O 1
ATOM 2341 N N . ILE A 1 295 ? -42.664 3.592 46.046 1.00 80.25 295 ILE A N 1
ATOM 2342 C CA . ILE A 1 295 ? -42.703 4.209 47.377 1.00 80.25 295 ILE A CA 1
ATOM 2343 C C . ILE A 1 295 ? -41.530 5.182 47.468 1.00 80.25 295 ILE A C 1
ATOM 2345 O O . ILE A 1 295 ? -40.382 4.787 47.263 1.00 80.25 295 ILE A O 1
ATOM 2349 N N . ASN A 1 296 ? -41.802 6.466 47.734 1.00 73.81 296 ASN A N 1
ATOM 2350 C CA . ASN A 1 296 ? -40.781 7.528 47.754 1.00 73.81 296 ASN A CA 1
ATOM 2351 C C . ASN A 1 296 ? -39.880 7.540 46.497 1.00 73.81 296 ASN A C 1
ATOM 2353 O O . ASN A 1 296 ? -38.666 7.712 46.588 1.00 73.81 296 ASN A O 1
ATOM 2357 N N . GLY A 1 297 ? -40.467 7.297 45.320 1.00 68.81 297 GLY A N 1
ATOM 2358 C CA . GLY A 1 297 ? -39.746 7.276 44.042 1.00 68.81 297 GLY A CA 1
ATOM 2359 C C . GLY A 1 297 ? -38.899 6.023 43.781 1.00 68.81 297 GLY A C 1
ATOM 2360 O O . GLY A 1 297 ? -38.237 5.956 42.749 1.00 68.81 297 GLY A O 1
ATOM 2361 N N . LYS A 1 298 ? -38.922 5.015 44.664 1.00 72.94 298 LYS A N 1
ATOM 2362 C CA . LYS A 1 298 ? -38.211 3.738 44.483 1.00 72.94 298 LYS A CA 1
ATOM 2363 C C . LYS A 1 298 ? -39.182 2.584 44.248 1.00 72.94 298 LYS A C 1
ATOM 2365 O O . LYS A 1 298 ? -40.260 2.559 44.836 1.00 72.94 298 LYS A O 1
ATOM 2370 N N . LYS A 1 299 ? -38.781 1.609 43.424 1.00 77.25 299 LYS A N 1
ATOM 2371 C CA . LYS A 1 299 ? -39.512 0.344 43.252 1.00 77.25 299 LYS A CA 1
ATOM 2372 C C . LYS A 1 299 ? -39.305 -0.530 44.488 1.00 77.25 299 LYS A C 1
ATOM 2374 O O . LYS A 1 299 ? -38.170 -0.859 44.819 1.00 77.25 299 LYS A O 1
ATOM 2379 N N . VAL A 1 300 ? -40.394 -0.898 45.150 1.00 75.81 300 VAL A N 1
ATOM 2380 C CA . VAL A 1 300 ? -40.410 -1.752 46.340 1.00 75.81 300 VAL A CA 1
ATOM 2381 C C . VAL A 1 300 ? -41.309 -2.950 46.058 1.00 75.81 300 VAL A C 1
ATOM 2383 O O . VAL A 1 300 ? -42.423 -2.787 45.560 1.00 75.81 300 VAL A O 1
ATOM 2386 N N . LEU A 1 301 ? -40.814 -4.150 46.360 1.00 78.88 301 LEU A N 1
ATOM 2387 C CA . LEU A 1 301 ? -41.613 -5.370 46.344 1.00 78.88 301 LEU A CA 1
ATOM 2388 C C . LEU A 1 301 ? -42.332 -5.496 47.689 1.00 78.88 301 LEU A C 1
ATOM 2390 O O . LEU A 1 301 ? -41.681 -5.574 48.731 1.00 78.88 301 LEU A O 1
ATOM 2394 N N . ILE A 1 302 ? -43.659 -5.506 47.653 1.00 77.00 302 ILE A N 1
ATOM 2395 C CA . ILE A 1 302 ? -44.488 -5.891 48.791 1.00 77.00 302 ILE A CA 1
ATOM 2396 C C . ILE A 1 302 ? -44.737 -7.405 48.667 1.00 77.00 302 ILE A C 1
ATOM 2398 O O . ILE A 1 302 ? -45.235 -7.818 47.614 1.00 77.00 302 ILE A O 1
ATOM 2402 N N . PRO A 1 303 ? -44.322 -8.217 49.662 1.00 66.69 303 PRO A N 1
ATOM 2403 C CA . PRO A 1 303 ? -44.462 -9.673 49.631 1.00 66.69 303 PRO A CA 1
ATOM 2404 C C . PRO A 1 303 ? -45.911 -10.142 49.778 1.00 66.69 303 PRO A C 1
ATOM 2406 O O . PRO A 1 303 ? -46.737 -9.380 50.329 1.00 66.69 303 PRO A O 1
#

Secondary structure (DSSP, 8-state):
-HHHHHHHHHHHHHHHHHTTSSSTTS-PPPHHHHHHHHHHHHHHHHHHHHHHHHHHTTT-HHHHHHHHHHHHHHHHHHHHHHHHHHHHHHHHHHHHHHHHHHHHHHHHHHHHHHHHHHHTT-HHHHHHHHHHHHHHHHHHHHHHHHHHHHHHHHHHHHHHHHHHHHHHHHHHHHHHHHHHHHHHHHHHHHHHHHHHHHHS-HHHHTSHHHHHHHHHHHHHHHHHHSS---HHHHHHHHHHHHHHHHHHHHHHHS--------S-EEEEETTS-EEEEEE-HHHHHTTS-SEEEEETTEEEEE-

Mean predicted aligned error: 13.46 Å

pLDDT: mean 85.43, std 16.57, range [35.22, 98.19]

Foldseek 3Di:
DVVVVVVVVVVVVVVVVPVPPDPQQAPDQDPLNVLQVVLLVLLVVLLVVLQVVLVVCVVQQQSNVVSVVLSVVSVVLSVVLVVVLVVLRVVLSVVSVVLVVVLVVLVVVLVVQLVVCVVVVPPVSNVVSVVVNVVVVVVSVVVNVVSSVVSSVSSNVSSVSSVVSSVVSVVVCVQCVLVSVLLVLLVVLLVVLVVVLVPDDPVLCPDPLNVLLVVLSVVSSCQSNDHRDDNVVSVVSSVSNVVSSVVSVCVRPPQPDAPQPPFFWFKAAPVRHTDDHRHGLVVCLVVDPFDWIATPNGIDTRD